Protein AF-Q0CF65-F1 (afdb_monomer_lite)

Foldseek 3Di:
DVVVCVVPLPDLKDKAADPQKAFPVLQVVVQCVQDDSVDFAKEAAWDDDDHFIFHDRHLIIMTGSVLVVLLCVQCVVPVVVLVVVVVVDPDVRSSSSVSSVVSVHHYQNFPPQREAAAQQLDFQQDDDPNDRQQQAFHGMHGPHDPVSNVVVVVLLVVVCVVPVNDGDGSNSSCVPPNLVQQAAWDAQFDQPQPAWDADDQDPVSLVVVLVVDLQWFKWKDAGRTIGTDSTGGNGGGHHRMIMHGPSVSVVVSSVVVPDDPDHDGRDD

Structure (mmCIF, N/CA/C/O backbone):
data_AF-Q0CF65-F1
#
_entry.id   AF-Q0CF65-F1
#
loop_
_atom_site.group_PDB
_atom_site.id
_atom_site.type_symbol
_atom_site.label_atom_id
_atom_site.label_alt_id
_atom_site.label_comp_id
_atom_site.label_asym_id
_atom_site.label_entity_id
_atom_site.label_seq_id
_atom_site.pdbx_PDB_ins_code
_atom_site.Cartn_x
_atom_site.Cartn_y
_atom_site.Cartn_z
_atom_site.occupancy
_atom_site.B_iso_or_equiv
_atom_site.auth_seq_id
_atom_site.auth_comp_id
_atom_site.auth_asym_id
_atom_site.auth_atom_id
_atom_site.pdbx_PDB_model_num
ATOM 1 N N . MET A 1 1 ? 16.519 5.946 -13.904 1.00 96.12 1 MET A N 1
ATOM 2 C CA . MET A 1 1 ? 16.547 4.750 -14.777 1.00 96.12 1 MET A CA 1
ATOM 3 C C . MET A 1 1 ? 17.871 4.602 -15.517 1.00 96.12 1 MET A C 1
ATOM 5 O O . MET A 1 1 ? 18.522 3.590 -15.307 1.00 96.12 1 MET A O 1
ATOM 9 N N . HIS A 1 2 ? 18.325 5.599 -16.290 1.00 97.25 2 HIS A N 1
ATOM 10 C CA . HIS A 1 2 ? 19.653 5.581 -16.944 1.00 97.25 2 HIS A CA 1
ATOM 11 C C . HIS A 1 2 ? 20.803 5.250 -15.984 1.00 97.25 2 HIS A C 1
ATOM 13 O O . HIS A 1 2 ? 21.529 4.287 -16.205 1.00 97.25 2 HIS A O 1
ATOM 19 N N . GLU A 1 3 ? 20.914 5.986 -14.873 1.00 97.94 3 GLU A N 1
ATOM 20 C CA . GLU A 1 3 ? 21.966 5.735 -13.875 1.00 97.94 3 GLU A CA 1
ATOM 21 C C . GLU A 1 3 ? 21.842 4.359 -13.210 1.00 97.94 3 GLU A C 1
ATOM 23 O O . GLU A 1 3 ? 22.853 3.734 -12.912 1.00 97.94 3 GLU A O 1
ATOM 28 N N . THR A 1 4 ? 20.621 3.848 -13.029 1.00 97.62 4 THR A N 1
ATOM 29 C CA . THR A 1 4 ? 20.391 2.498 -12.497 1.00 97.62 4 THR A CA 1
ATOM 30 C C . THR A 1 4 ? 20.981 1.443 -13.427 1.00 97.62 4 THR A C 1
ATOM 32 O O . THR A 1 4 ? 21.754 0.602 -12.976 1.00 97.62 4 THR A O 1
ATOM 35 N N . LEU A 1 5 ? 20.664 1.525 -14.724 1.00 96.81 5 LEU A N 1
ATOM 36 C CA . LEU A 1 5 ? 21.162 0.581 -15.721 1.00 96.81 5 LEU A CA 1
ATOM 37 C C . LEU A 1 5 ? 22.684 0.695 -15.885 1.00 96.81 5 LEU A C 1
ATOM 39 O O . LEU A 1 5 ? 23.368 -0.311 -15.996 1.00 96.81 5 LEU A O 1
ATOM 43 N N . LYS A 1 6 ? 23.232 1.914 -15.836 1.00 97.88 6 LYS A N 1
ATOM 44 C CA . LYS A 1 6 ? 24.682 2.147 -15.872 1.00 97.88 6 LYS A CA 1
ATOM 45 C C . LYS A 1 6 ? 25.404 1.567 -14.652 1.00 97.88 6 LYS A C 1
ATOM 47 O O . LYS A 1 6 ? 26.528 1.092 -14.785 1.00 97.88 6 LYS A O 1
ATOM 52 N N . ALA A 1 7 ? 24.797 1.651 -13.468 1.00 97.88 7 ALA A N 1
ATOM 53 C CA . ALA A 1 7 ? 25.386 1.132 -12.238 1.00 97.88 7 ALA A CA 1
ATOM 54 C C . ALA A 1 7 ? 25.423 -0.401 -12.219 1.00 97.88 7 ALA A C 1
ATOM 56 O O . ALA A 1 7 ? 26.367 -0.985 -11.683 1.00 97.88 7 ALA A O 1
ATOM 57 N N . ARG A 1 8 ? 24.399 -1.048 -12.784 1.00 97.00 8 ARG A N 1
ATOM 58 C CA . ARG A 1 8 ? 24.316 -2.501 -12.908 1.00 97.00 8 ARG A CA 1
ATOM 59 C C . ARG A 1 8 ? 23.375 -2.851 -14.057 1.00 97.00 8 ARG A C 1
ATOM 61 O O . ARG A 1 8 ? 22.189 -2.577 -13.946 1.00 97.00 8 ARG A O 1
ATOM 68 N N . ASP A 1 9 ? 23.892 -3.439 -15.133 1.00 96.12 9 ASP A N 1
ATOM 69 C CA . ASP A 1 9 ? 23.129 -3.787 -16.343 1.00 96.12 9 ASP A CA 1
ATOM 70 C C . ASP A 1 9 ? 22.831 -5.290 -16.479 1.00 96.12 9 ASP A C 1
ATOM 72 O O . ASP A 1 9 ? 22.094 -5.692 -17.387 1.00 96.12 9 ASP A O 1
ATOM 76 N N . ASP A 1 10 ? 23.375 -6.098 -15.565 1.00 96.56 10 ASP A N 1
ATOM 77 C CA . ASP A 1 10 ? 23.291 -7.558 -15.506 1.00 96.56 10 ASP A CA 1
ATOM 78 C C . ASP A 1 10 ? 22.329 -8.077 -14.421 1.00 96.56 10 ASP A C 1
ATOM 80 O O . ASP A 1 10 ? 22.028 -9.270 -14.382 1.00 96.56 10 ASP A O 1
ATOM 84 N N . ALA A 1 11 ? 21.781 -7.204 -13.567 1.00 98.12 11 ALA A N 1
ATOM 85 C CA . ALA A 1 11 ? 20.779 -7.602 -12.578 1.00 98.12 11 ALA A CA 1
ATOM 86 C C . ALA A 1 11 ? 19.471 -8.014 -13.261 1.00 98.12 11 ALA A C 1
ATOM 88 O O . ALA A 1 11 ? 19.003 -7.318 -14.161 1.00 98.12 11 ALA A O 1
ATOM 89 N N . ALA A 1 12 ? 18.871 -9.115 -12.801 1.00 98.19 12 ALA A N 1
ATOM 90 C CA . ALA A 1 12 ? 17.570 -9.597 -13.275 1.00 98.19 12 ALA A CA 1
ATOM 91 C C . ALA A 1 12 ? 16.408 -8.688 -12.835 1.00 98.19 12 ALA A C 1
ATOM 93 O O . ALA A 1 12 ? 15.471 -8.456 -13.596 1.00 98.19 12 ALA A O 1
ATOM 94 N N . TRP A 1 13 ? 16.499 -8.148 -11.616 1.00 98.50 13 TRP A N 1
ATOM 95 C CA . TRP A 1 13 ? 15.454 -7.359 -10.970 1.00 98.50 13 TRP A CA 1
ATOM 96 C C . TRP A 1 13 ? 16.030 -6.094 -10.336 1.00 98.50 13 TRP A C 1
ATOM 98 O O . TRP A 1 13 ? 17.107 -6.123 -9.739 1.00 98.50 13 TRP A O 1
ATOM 108 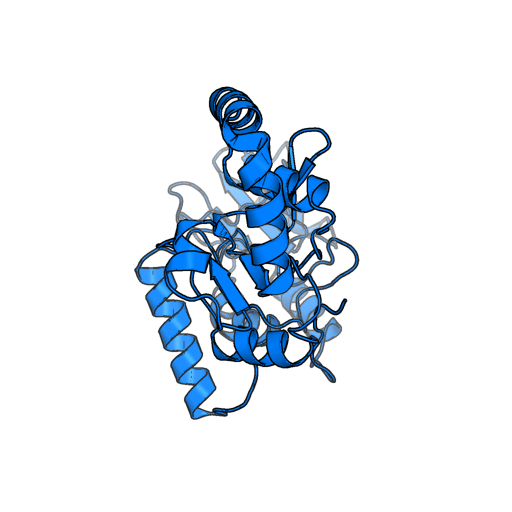N N . TYR A 1 14 ? 15.270 -5.005 -10.422 1.00 98.56 14 TYR A N 1
ATOM 109 C CA . TYR A 1 14 ? 15.558 -3.711 -9.813 1.00 98.56 14 TYR A CA 1
ATOM 110 C C . TYR A 1 14 ? 14.377 -3.336 -8.932 1.00 98.56 14 TYR A C 1
ATOM 112 O O . TYR A 1 14 ? 13.279 -3.103 -9.435 1.00 98.56 14 TYR A O 1
ATOM 120 N N . PHE A 1 15 ? 14.599 -3.293 -7.624 1.00 98.50 15 PHE A N 1
ATOM 121 C CA . PHE A 1 15 ? 13.601 -2.855 -6.658 1.00 98.50 15 PHE A CA 1
ATOM 122 C C . PHE A 1 15 ? 13.923 -1.430 -6.204 1.00 98.50 15 PHE A C 1
ATOM 124 O O . PHE A 1 15 ? 15.040 -1.148 -5.767 1.00 98.50 15 PHE A O 1
ATOM 131 N N . PHE A 1 16 ? 12.945 -0.540 -6.339 1.00 98.31 16 PHE A N 1
ATOM 132 C CA . PHE A 1 16 ? 13.019 0.856 -5.928 1.00 98.31 16 PHE A CA 1
ATOM 133 C C . PHE A 1 16 ? 12.133 1.045 -4.698 1.00 98.31 16 PHE A C 1
ATOM 135 O O . PHE A 1 16 ? 11.015 0.536 -4.671 1.00 98.31 16 PHE A O 1
ATOM 142 N N . MET A 1 17 ? 12.634 1.761 -3.693 1.00 96.38 17 MET A N 1
ATOM 143 C CA . MET A 1 17 ? 11.950 1.999 -2.420 1.00 96.38 17 MET A CA 1
ATOM 144 C C . MET A 1 17 ? 12.324 3.366 -1.842 1.00 96.38 17 MET A C 1
ATOM 146 O O . MET A 1 17 ? 13.374 3.916 -2.185 1.00 96.38 17 MET A O 1
ATOM 150 N N . GLU A 1 18 ? 11.497 3.874 -0.930 1.00 96.25 18 GLU A N 1
ATOM 151 C CA . GLU A 1 18 ? 11.769 5.089 -0.156 1.00 96.25 18 GLU A CA 1
ATOM 152 C C . GLU A 1 18 ? 12.328 4.761 1.239 1.00 96.25 18 GLU A C 1
ATOM 154 O O . GLU A 1 18 ? 12.298 3.616 1.695 1.00 96.25 18 GLU A O 1
ATOM 159 N N . THR A 1 19 ? 12.874 5.764 1.933 1.00 95.62 19 THR A N 1
ATOM 160 C CA . THR A 1 19 ? 13.561 5.571 3.225 1.00 95.62 19 THR A CA 1
ATOM 161 C C . THR A 1 19 ? 12.636 5.183 4.379 1.00 95.62 19 THR A C 1
ATOM 163 O O . THR A 1 19 ? 13.105 4.656 5.382 1.00 95.62 19 THR A O 1
ATOM 166 N N . ASP A 1 20 ? 11.339 5.438 4.247 1.00 97.00 20 ASP A N 1
ATOM 167 C CA . ASP A 1 20 ? 10.270 5.091 5.188 1.00 97.00 20 ASP A CA 1
ATOM 168 C C . ASP A 1 20 ? 9.426 3.901 4.684 1.00 97.00 20 ASP A C 1
ATOM 170 O O . ASP A 1 20 ? 8.264 3.732 5.060 1.00 97.00 20 ASP A O 1
ATOM 174 N N . THR A 1 21 ? 10.020 3.060 3.830 1.00 98.19 21 THR A N 1
ATOM 175 C CA . THR A 1 21 ? 9.408 1.827 3.323 1.00 98.19 21 THR A CA 1
ATOM 176 C C . THR A 1 21 ? 10.031 0.612 4.002 1.00 98.19 21 THR A C 1
ATOM 178 O O . THR A 1 21 ? 11.235 0.375 3.905 1.00 98.19 21 THR A O 1
ATOM 181 N N . TYR A 1 22 ? 9.209 -0.185 4.681 1.00 98.06 22 TYR A N 1
ATOM 182 C CA . TYR A 1 22 ? 9.615 -1.472 5.236 1.00 98.06 22 TYR A CA 1
ATOM 183 C C . TYR A 1 22 ? 9.437 -2.573 4.189 1.00 98.06 22 TYR A C 1
ATOM 185 O O . TYR A 1 22 ? 8.438 -2.581 3.472 1.00 98.06 22 TYR A O 1
ATOM 193 N N . VAL A 1 23 ? 10.378 -3.518 4.125 1.00 97.69 23 VAL A N 1
ATOM 194 C CA . VAL A 1 23 ? 10.409 -4.577 3.107 1.00 97.69 23 VAL A CA 1
ATOM 195 C C . VAL A 1 23 ? 10.489 -5.950 3.770 1.00 97.69 23 VAL A C 1
ATOM 197 O O . VAL A 1 23 ? 11.474 -6.261 4.439 1.00 97.69 23 VAL A O 1
ATOM 200 N N . GLN A 1 24 ? 9.491 -6.799 3.519 1.00 96.62 24 GLN A N 1
ATOM 201 C CA . GLN A 1 24 ? 9.552 -8.234 3.809 1.00 96.62 24 GLN A CA 1
ATOM 202 C C . GLN A 1 24 ? 10.427 -8.922 2.746 1.00 96.62 24 GLN A C 1
ATOM 204 O O . GLN A 1 24 ? 9.933 -9.412 1.726 1.00 96.62 24 GLN A O 1
ATOM 209 N N . TRP A 1 25 ? 11.744 -8.973 2.964 1.00 94.44 25 TRP A N 1
ATOM 210 C CA . TRP A 1 25 ? 12.694 -9.485 1.964 1.00 94.44 25 TRP A CA 1
ATOM 211 C C . TRP A 1 25 ? 12.418 -10.925 1.519 1.00 94.44 25 TRP A C 1
ATOM 213 O O . TRP A 1 25 ? 12.500 -11.217 0.326 1.00 94.44 25 TRP A O 1
ATOM 223 N N . ALA A 1 26 ? 12.060 -11.817 2.447 1.00 93.38 26 ALA A N 1
ATOM 224 C CA . ALA A 1 26 ? 11.730 -13.204 2.116 1.00 93.38 26 ALA A CA 1
ATOM 225 C C . ALA A 1 26 ? 10.529 -13.280 1.158 1.00 93.38 26 ALA A C 1
ATOM 227 O O . ALA A 1 26 ? 10.591 -13.968 0.139 1.00 93.38 26 ALA A O 1
ATOM 228 N N . ASN A 1 27 ? 9.481 -12.499 1.432 1.00 96.75 27 ASN A N 1
ATOM 229 C CA . ASN A 1 27 ? 8.293 -12.438 0.588 1.00 96.75 27 ASN A CA 1
ATOM 230 C C . ASN A 1 27 ? 8.612 -11.842 -0.788 1.00 96.75 27 ASN A C 1
ATOM 232 O O . ASN A 1 27 ? 8.172 -12.396 -1.793 1.00 96.75 27 ASN A O 1
ATOM 236 N N . LEU A 1 28 ? 9.410 -10.765 -0.854 1.00 97.25 28 LEU A N 1
ATOM 237 C CA . LEU A 1 28 ? 9.841 -10.165 -2.123 1.00 97.25 28 LEU A CA 1
ATOM 238 C C . LEU A 1 28 ? 10.578 -11.186 -2.999 1.00 97.25 28 LEU A C 1
ATOM 240 O O . LEU A 1 28 ? 10.229 -11.379 -4.160 1.00 97.25 28 LEU A O 1
ATOM 244 N N . LEU A 1 29 ? 11.587 -11.865 -2.447 1.00 95.38 29 LEU A N 1
ATOM 245 C CA . LEU A 1 29 ? 12.398 -12.819 -3.206 1.00 95.38 29 LEU A CA 1
ATOM 246 C C . LEU A 1 29 ? 11.570 -14.033 -3.651 1.00 95.38 29 LEU A C 1
ATOM 248 O O . LEU A 1 29 ? 11.634 -14.423 -4.817 1.00 95.38 29 LEU A O 1
ATOM 252 N N . ASN A 1 30 ? 10.736 -14.581 -2.761 1.00 95.38 30 ASN A N 1
ATOM 253 C CA . ASN A 1 30 ? 9.837 -15.693 -3.081 1.00 95.38 30 ASN A CA 1
ATOM 254 C C . ASN A 1 30 ? 8.774 -15.323 -4.117 1.00 95.38 30 ASN A C 1
ATOM 256 O O . ASN A 1 30 ? 8.355 -16.181 -4.897 1.00 95.38 30 ASN A O 1
ATOM 260 N N . TRP A 1 31 ? 8.354 -14.060 -4.153 1.00 97.50 31 TRP A N 1
ATOM 261 C CA . TRP A 1 31 ? 7.468 -13.558 -5.189 1.00 97.50 31 TRP A CA 1
ATOM 262 C C . TRP A 1 31 ? 8.167 -13.500 -6.545 1.00 97.50 31 TRP A C 1
ATOM 264 O O . TRP A 1 31 ? 7.667 -14.071 -7.512 1.00 97.50 31 TRP A O 1
ATOM 274 N N . LEU A 1 32 ? 9.346 -12.873 -6.614 1.00 97.44 32 LEU A N 1
ATOM 275 C CA . LEU A 1 32 ? 10.074 -12.666 -7.870 1.00 97.44 32 LEU A CA 1
ATOM 276 C C . LEU A 1 32 ? 10.554 -13.974 -8.514 1.00 97.44 32 LEU A C 1
ATOM 278 O O . LEU A 1 32 ? 10.634 -14.051 -9.737 1.00 97.44 32 LEU A O 1
ATOM 282 N N . MET A 1 33 ? 10.791 -15.032 -7.728 1.00 95.62 33 MET A N 1
ATOM 283 C CA . MET A 1 33 ? 11.094 -16.374 -8.255 1.00 95.62 33 MET A CA 1
ATOM 284 C C . MET A 1 33 ? 9.957 -16.993 -9.087 1.00 95.62 33 MET A C 1
ATOM 286 O O . MET A 1 33 ? 10.170 -17.995 -9.767 1.00 95.62 33 MET A O 1
ATOM 290 N N . ARG A 1 34 ? 8.747 -16.424 -9.040 1.00 96.31 34 ARG A N 1
ATOM 291 C CA . ARG A 1 34 ? 7.571 -16.911 -9.784 1.00 96.31 34 ARG A CA 1
ATOM 292 C C . ARG A 1 34 ? 7.447 -16.308 -11.181 1.00 96.31 34 ARG A C 1
ATOM 294 O O . ARG A 1 34 ? 6.539 -16.686 -11.914 1.00 96.31 34 ARG A O 1
ATOM 301 N N . PHE A 1 35 ? 8.328 -15.377 -11.529 1.00 97.81 35 PHE A N 1
ATOM 302 C CA . PHE A 1 35 ? 8.326 -14.666 -12.800 1.00 97.81 35 PHE A CA 1
ATOM 303 C C . PHE A 1 35 ? 9.510 -15.106 -13.656 1.00 97.81 35 PHE A C 1
ATOM 305 O O . PHE A 1 35 ? 10.572 -15.459 -13.143 1.00 97.81 35 PHE A O 1
ATOM 312 N N . ASN A 1 36 ? 9.340 -15.026 -14.973 1.00 97.75 36 ASN A N 1
ATOM 313 C CA . ASN A 1 36 ? 10.448 -15.128 -15.910 1.00 97.75 36 ASN A CA 1
ATOM 314 C C . ASN A 1 36 ? 11.197 -13.778 -15.963 1.00 97.75 36 ASN A C 1
ATOM 316 O O . ASN A 1 36 ? 10.633 -12.809 -16.471 1.00 97.75 36 ASN A O 1
ATOM 320 N N . PRO A 1 37 ? 12.443 -13.661 -15.467 1.00 96.75 37 PRO A N 1
ATOM 321 C CA . PRO A 1 37 ? 13.152 -12.378 -15.447 1.00 96.75 37 PRO A CA 1
ATOM 322 C C . PRO A 1 37 ? 13.494 -11.831 -16.845 1.00 96.75 37 PRO A C 1
ATOM 324 O O . PRO A 1 37 ? 13.828 -10.653 -16.966 1.00 96.75 37 PRO A O 1
ATOM 327 N N . ASP A 1 38 ? 13.387 -12.657 -17.892 1.00 97.69 38 ASP A N 1
ATOM 328 C CA . ASP A 1 38 ? 13.611 -12.259 -19.287 1.00 97.69 38 ASP A CA 1
ATOM 329 C C . ASP A 1 38 ? 12.387 -11.570 -19.926 1.00 97.69 38 ASP A C 1
ATOM 331 O O . ASP A 1 38 ? 12.445 -11.115 -21.073 1.00 97.69 38 ASP A O 1
ATOM 335 N N . GLU A 1 39 ? 11.284 -11.438 -19.186 1.00 98.38 39 GLU A N 1
ATOM 336 C CA . GLU A 1 39 ? 10.083 -10.718 -19.607 1.00 98.38 39 GLU A CA 1
ATOM 337 C C . GLU A 1 39 ? 9.987 -9.315 -18.978 1.00 98.38 39 GLU A C 1
ATOM 339 O O . GLU A 1 39 ? 10.464 -9.086 -17.867 1.00 98.38 39 GLU A O 1
ATOM 344 N N . PRO A 1 40 ? 9.373 -8.340 -19.679 1.00 98.38 40 PRO A N 1
ATOM 345 C CA . PRO A 1 40 ? 9.345 -6.932 -19.286 1.00 98.38 40 PRO A CA 1
ATOM 346 C C . PRO A 1 40 ? 8.287 -6.653 -18.204 1.00 98.38 40 PRO A C 1
ATOM 348 O O . PRO A 1 40 ? 7.244 -6.064 -18.472 1.00 98.38 40 PRO A O 1
ATOM 351 N N . PHE A 1 41 ? 8.562 -7.048 -16.966 1.00 98.69 41 PHE A N 1
ATOM 352 C CA . PHE A 1 41 ? 7.690 -6.772 -15.824 1.00 98.69 41 PHE A CA 1
ATOM 353 C C . PHE A 1 41 ? 7.917 -5.395 -15.191 1.00 98.69 41 PHE A C 1
ATOM 355 O O . PHE A 1 41 ? 9.062 -5.014 -14.922 1.00 98.69 41 PHE A O 1
ATOM 362 N N . TYR A 1 42 ? 6.805 -4.715 -14.894 1.00 98.81 42 TYR A N 1
ATOM 363 C CA . TYR A 1 42 ? 6.692 -3.557 -14.008 1.00 98.81 42 TYR A CA 1
ATOM 364 C C . TYR A 1 42 ? 5.655 -3.869 -12.926 1.00 98.81 42 TYR A C 1
ATOM 366 O O . TYR A 1 42 ? 4.476 -4.026 -13.228 1.00 98.81 42 TYR A O 1
ATOM 374 N N . LEU A 1 43 ? 6.102 -4.015 -11.679 1.00 98.81 43 LEU A N 1
ATOM 375 C CA . LEU A 1 43 ? 5.284 -4.472 -10.555 1.00 98.81 43 LEU A CA 1
ATOM 376 C C . LEU A 1 43 ? 5.161 -3.362 -9.510 1.00 98.81 43 LEU A C 1
ATOM 378 O O . LEU A 1 43 ? 6.173 -2.785 -9.111 1.00 98.81 43 LEU A O 1
ATOM 382 N N . GLY A 1 44 ? 3.957 -3.094 -9.011 1.00 98.44 44 GLY A N 1
ATOM 383 C CA . GLY A 1 44 ? 3.777 -2.143 -7.916 1.00 98.44 44 GLY A CA 1
ATOM 384 C C . GLY A 1 44 ? 2.327 -1.902 -7.515 1.00 98.44 44 GLY A C 1
ATOM 385 O O . GLY A 1 44 ? 1.395 -2.423 -8.132 1.00 98.44 44 GLY A O 1
ATOM 386 N N . ASN A 1 45 ? 2.147 -1.133 -6.441 1.00 98.19 45 ASN A N 1
ATOM 387 C CA . ASN A 1 45 ? 0.827 -0.742 -5.955 1.00 98.19 45 ASN A CA 1
ATOM 388 C C . ASN A 1 45 ? 0.224 0.317 -6.883 1.00 98.19 45 ASN A C 1
ATOM 390 O O . ASN A 1 45 ? 0.810 1.383 -7.058 1.00 98.19 45 ASN A O 1
ATOM 394 N N . GLN A 1 46 ? -0.914 0.014 -7.495 1.00 97.69 46 GLN A N 1
ATOM 395 C CA . GLN A 1 46 ? -1.512 0.860 -8.519 1.00 97.69 46 GLN A CA 1
ATOM 396 C C . GLN A 1 46 ? -2.058 2.185 -7.960 1.00 97.69 46 GLN A C 1
ATOM 398 O O . GLN A 1 46 ? -2.802 2.207 -6.982 1.00 97.69 46 GLN A O 1
ATOM 403 N N . MET A 1 47 ? -1.737 3.280 -8.646 1.00 97.12 47 MET A N 1
ATOM 404 C CA . MET A 1 47 ? -2.303 4.619 -8.478 1.00 97.12 47 MET A CA 1
ATOM 405 C C . MET A 1 47 ? -2.708 5.173 -9.842 1.00 97.12 47 MET A C 1
ATOM 407 O O . MET A 1 47 ? -2.304 4.646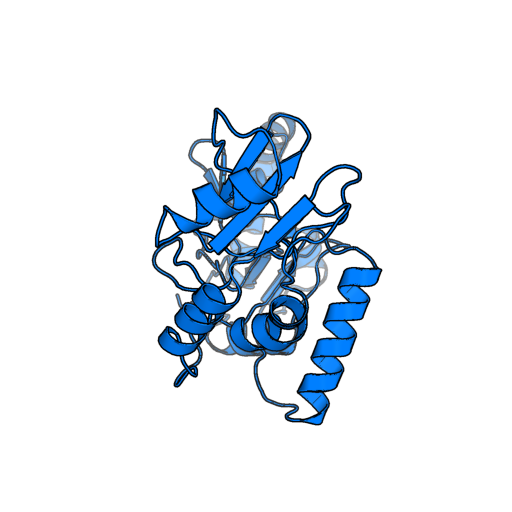 -10.881 1.00 97.12 47 MET A O 1
ATOM 411 N N . GLN A 1 48 ? -3.518 6.230 -9.844 1.00 97.19 48 GLN A N 1
ATOM 412 C CA . GLN A 1 48 ? -4.002 6.843 -11.074 1.00 97.19 48 GLN A CA 1
ATOM 413 C C . GLN A 1 48 ? -4.016 8.368 -10.972 1.00 97.19 48 GLN A C 1
ATOM 415 O O . GLN A 1 48 ? -4.534 8.932 -10.008 1.00 97.19 48 GLN A O 1
ATOM 420 N N . ILE A 1 49 ? -3.488 9.031 -12.002 1.00 97.06 49 ILE A N 1
ATOM 421 C CA . ILE A 1 49 ? -3.610 10.475 -12.226 1.00 97.06 49 ILE A CA 1
ATOM 422 C C . ILE A 1 49 ? -4.035 10.657 -13.681 1.00 97.06 49 ILE A C 1
ATOM 424 O O . ILE A 1 49 ? -3.321 10.261 -14.599 1.00 97.06 49 ILE A O 1
ATOM 428 N N . GLY A 1 50 ? -5.219 11.237 -13.894 1.00 95.31 50 GLY A N 1
ATOM 429 C CA . GLY A 1 50 ? -5.809 11.311 -15.229 1.00 95.31 50 GLY A CA 1
ATOM 430 C C . GLY A 1 50 ? -6.041 9.914 -15.812 1.00 95.31 50 GLY A C 1
ATOM 431 O O . GLY A 1 50 ? -6.721 9.086 -15.206 1.00 95.31 50 GLY A O 1
ATOM 432 N N . ASP A 1 51 ? -5.482 9.660 -16.989 1.00 94.94 51 ASP A N 1
ATOM 433 C CA . ASP A 1 51 ? -5.526 8.386 -17.713 1.00 94.94 51 ASP A CA 1
ATOM 434 C C . ASP A 1 51 ? -4.305 7.482 -17.459 1.00 94.94 51 ASP A C 1
ATOM 436 O O . ASP A 1 51 ? -4.288 6.336 -17.910 1.00 94.94 51 ASP A O 1
ATOM 440 N N . VAL A 1 52 ? -3.306 7.959 -16.709 1.00 97.06 52 VAL A N 1
ATOM 441 C CA . VAL A 1 52 ? -2.081 7.208 -16.415 1.00 97.06 52 VAL A CA 1
ATOM 442 C C . VAL A 1 52 ? -2.265 6.376 -15.152 1.00 97.06 52 VAL A C 1
ATOM 444 O O . VAL A 1 52 ? -2.547 6.911 -14.077 1.00 97.06 52 VAL A O 1
ATOM 447 N N . ILE A 1 53 ? -2.046 5.065 -15.277 1.00 97.94 53 ILE A N 1
ATOM 448 C CA . ILE A 1 53 ? -1.960 4.127 -14.154 1.00 97.94 53 ILE A CA 1
ATOM 449 C C . ILE A 1 53 ? -0.487 3.790 -13.918 1.00 97.94 53 ILE A C 1
ATOM 451 O O . ILE A 1 53 ? 0.214 3.367 -14.836 1.00 97.94 53 ILE A O 1
ATOM 455 N N . PHE A 1 54 ? -0.019 3.957 -12.686 1.00 98.56 54 PHE A N 1
ATOM 456 C CA . PHE A 1 54 ? 1.395 3.830 -12.327 1.00 98.56 54 PHE A CA 1
ATOM 457 C C . PHE A 1 54 ? 1.569 3.182 -10.953 1.00 98.56 54 PHE A C 1
ATOM 459 O O . PHE A 1 54 ? 0.630 3.118 -10.161 1.00 98.56 54 PHE A O 1
ATOM 466 N N . ALA A 1 55 ? 2.765 2.665 -10.676 1.00 98.50 55 ALA A N 1
ATOM 467 C CA . ALA A 1 55 ? 3.117 2.190 -9.345 1.00 98.50 55 ALA A CA 1
ATOM 468 C C . ALA A 1 55 ? 3.432 3.372 -8.425 1.00 98.50 55 ALA A C 1
ATOM 470 O O . ALA A 1 55 ? 4.282 4.193 -8.761 1.00 98.50 55 ALA A O 1
ATOM 471 N N . HIS A 1 56 ? 2.799 3.410 -7.255 1.00 98.06 56 HIS A N 1
ATOM 472 C CA . HIS A 1 56 ? 3.091 4.372 -6.197 1.00 98.06 56 HIS A CA 1
ATOM 473 C C . HIS A 1 56 ? 4.564 4.297 -5.765 1.00 98.06 56 HIS A C 1
ATOM 475 O O . HIS A 1 56 ? 5.020 3.234 -5.335 1.00 98.06 56 HIS A O 1
ATOM 481 N N . GLY A 1 57 ? 5.288 5.419 -5.834 1.00 96.88 57 GLY A N 1
ATOM 482 C CA . GLY A 1 57 ? 6.715 5.481 -5.490 1.00 96.88 57 GLY A CA 1
ATOM 483 C C . GLY A 1 57 ? 7.015 5.009 -4.064 1.00 96.88 57 GLY A C 1
ATOM 484 O O . GLY A 1 57 ? 7.861 4.134 -3.870 1.00 96.88 57 GLY A O 1
ATOM 485 N N . GLY A 1 58 ? 6.237 5.493 -3.092 1.00 96.94 58 GLY A N 1
ATOM 486 C CA . GLY A 1 58 ? 6.401 5.152 -1.679 1.00 96.94 58 GLY A CA 1
ATOM 487 C C . GLY A 1 58 ? 6.130 3.685 -1.352 1.00 96.94 58 GLY A C 1
ATOM 488 O O . GLY A 1 58 ? 6.808 3.085 -0.527 1.00 96.94 58 GLY A O 1
ATOM 489 N N . SER A 1 59 ? 5.213 3.025 -2.064 1.00 97.94 59 SER A N 1
ATOM 490 C CA . SER A 1 59 ? 4.999 1.577 -1.884 1.00 97.94 59 SER A CA 1
ATOM 491 C C . SER A 1 59 ? 6.197 0.737 -2.326 1.00 97.94 59 SER A C 1
ATOM 493 O O . SER A 1 59 ? 6.238 -0.466 -2.066 1.00 97.94 59 SER A O 1
ATOM 495 N N . GLY A 1 60 ? 7.139 1.357 -3.032 1.00 98.19 60 GLY A N 1
ATOM 496 C CA . GLY A 1 60 ? 8.139 0.695 -3.835 1.00 98.19 60 GLY A CA 1
ATOM 497 C C . GLY A 1 60 ? 7.556 0.109 -5.120 1.00 98.19 60 GLY A C 1
ATOM 498 O O . GLY A 1 60 ? 6.345 -0.065 -5.289 1.00 98.19 60 GLY A O 1
ATOM 499 N N . PHE A 1 61 ? 8.448 -0.223 -6.045 1.00 98.69 61 PHE A N 1
ATOM 500 C CA . PHE A 1 61 ? 8.103 -0.898 -7.293 1.00 98.69 61 PHE A CA 1
ATOM 501 C C . PHE A 1 61 ? 9.284 -1.713 -7.813 1.00 98.69 61 PHE A C 1
ATOM 503 O O . PHE A 1 61 ? 10.444 -1.447 -7.489 1.00 98.69 61 PHE A O 1
ATOM 510 N N . VAL A 1 62 ? 8.986 -2.719 -8.631 1.00 98.81 62 VAL A N 1
ATOM 511 C CA . VAL A 1 62 ? 9.986 -3.602 -9.231 1.00 98.81 62 VAL A CA 1
ATOM 512 C C . VAL A 1 62 ? 9.963 -3.450 -10.745 1.00 98.81 62 VAL A C 1
ATOM 514 O O . VAL A 1 62 ? 8.902 -3.477 -11.367 1.00 98.81 62 VAL A O 1
ATOM 517 N N . LEU A 1 63 ? 11.147 -3.344 -11.343 1.00 98.81 63 LEU A N 1
ATOM 518 C CA . LEU A 1 63 ? 11.357 -3.505 -12.775 1.00 98.81 63 LEU A CA 1
ATOM 519 C C . LEU A 1 63 ? 12.221 -4.737 -13.024 1.00 98.81 63 LEU A C 1
ATOM 521 O O . LEU A 1 63 ? 13.261 -4.924 -12.392 1.00 98.81 63 LEU A O 1
ATOM 525 N N . SER A 1 64 ? 11.812 -5.562 -13.977 1.00 98.69 64 SER A N 1
ATOM 526 C CA . SER A 1 64 ? 12.712 -6.535 -14.604 1.00 98.69 64 SER A CA 1
ATOM 527 C C . SER A 1 64 ? 13.780 -5.820 -15.442 1.00 98.69 64 SER A C 1
ATOM 529 O O . SER A 1 64 ? 13.603 -4.671 -15.868 1.00 98.69 64 SER A O 1
ATOM 531 N N . GLN A 1 65 ? 14.885 -6.500 -15.741 1.00 98.31 65 GLN A N 1
ATOM 532 C CA . GLN A 1 65 ? 15.918 -5.953 -16.623 1.00 98.31 65 GLN A CA 1
ATOM 533 C C . GLN A 1 65 ? 15.396 -5.534 -18.005 1.00 98.31 65 GLN A C 1
ATOM 535 O O . GLN A 1 65 ? 15.719 -4.420 -18.434 1.00 98.31 65 GLN A O 1
ATOM 540 N N . PRO A 1 66 ? 14.583 -6.345 -18.713 1.00 98.56 66 PRO A N 1
ATOM 541 C CA . PRO A 1 66 ? 14.056 -5.945 -20.012 1.00 98.56 66 PRO A CA 1
ATOM 542 C C . PRO A 1 66 ? 13.135 -4.725 -19.912 1.00 98.56 66 PRO A C 1
ATOM 544 O O . PRO A 1 66 ? 13.183 -3.866 -20.790 1.00 98.56 66 PRO A O 1
ATOM 547 N N . ALA A 1 67 ? 12.342 -4.601 -18.840 1.00 98.62 67 ALA A N 1
ATOM 548 C CA . ALA A 1 67 ? 11.521 -3.414 -18.603 1.00 98.62 67 ALA A CA 1
ATOM 549 C C . ALA A 1 67 ? 12.376 -2.150 -18.421 1.00 98.62 67 ALA A C 1
ATOM 551 O O . ALA A 1 67 ? 12.116 -1.131 -19.065 1.00 98.62 67 ALA A O 1
ATOM 552 N N . LEU A 1 68 ? 13.432 -2.228 -17.600 1.00 98.69 68 LEU A N 1
ATOM 553 C CA . LEU A 1 68 ? 14.351 -1.110 -17.382 1.00 98.69 68 LEU A CA 1
ATOM 554 C C . LEU A 1 68 ? 15.065 -0.696 -18.679 1.00 98.69 68 LEU A C 1
ATOM 556 O O . LEU A 1 68 ? 15.132 0.493 -18.988 1.00 98.69 68 LEU A O 1
ATOM 560 N N . LYS A 1 69 ? 15.563 -1.665 -19.457 1.00 98.56 69 LYS A N 1
ATOM 561 C CA . LYS A 1 69 ? 16.210 -1.402 -20.754 1.00 98.56 69 LYS A CA 1
ATOM 562 C C . LYS A 1 69 ? 15.248 -0.723 -21.729 1.00 98.56 69 LYS A C 1
ATOM 564 O O . LYS A 1 69 ? 15.598 0.304 -22.300 1.00 98.56 69 LYS A O 1
ATOM 569 N N . ARG A 1 70 ? 14.006 -1.212 -21.839 1.00 98.50 70 ARG A N 1
ATOM 570 C CA . ARG A 1 70 ? 12.986 -0.619 -22.721 1.00 98.50 70 ARG A CA 1
ATOM 571 C C . ARG A 1 70 ? 12.703 0.845 -22.407 1.00 98.50 70 ARG A C 1
ATOM 573 O O . ARG A 1 70 ? 12.697 1.656 -23.328 1.00 98.50 70 ARG A O 1
ATOM 580 N N . VAL A 1 71 ? 12.485 1.200 -21.138 1.00 98.56 71 VAL A N 1
ATOM 581 C CA . VAL A 1 71 ? 12.202 2.602 -20.785 1.00 98.56 71 VAL A CA 1
ATOM 582 C C . VAL A 1 71 ? 13.428 3.498 -20.985 1.00 98.56 71 VAL A C 1
ATOM 584 O O . VAL A 1 71 ? 13.286 4.640 -21.420 1.00 98.56 71 VAL A O 1
ATOM 587 N N . VAL A 1 72 ? 14.639 2.983 -20.742 1.00 98.50 72 VAL A N 1
ATOM 588 C CA . VAL A 1 72 ? 15.890 3.705 -21.018 1.00 98.50 72 VAL A CA 1
ATOM 589 C C . VAL A 1 72 ? 16.056 3.966 -22.516 1.00 98.50 72 VAL A C 1
ATOM 591 O O . VAL A 1 72 ? 16.285 5.114 -22.901 1.00 98.50 72 VAL A O 1
ATOM 594 N N . ASP A 1 73 ? 15.878 2.957 -23.370 1.00 98.31 73 ASP A N 1
ATOM 595 C CA . ASP A 1 73 ? 15.971 3.097 -24.829 1.00 98.31 73 ASP A CA 1
ATOM 596 C C . ASP A 1 73 ? 14.892 4.049 -25.372 1.00 98.31 73 ASP A C 1
ATOM 598 O O . ASP A 1 73 ? 15.172 4.936 -26.188 1.00 98.31 73 ASP A O 1
ATOM 602 N N . TYR A 1 74 ? 13.662 3.919 -24.864 1.00 98.06 74 TYR A N 1
ATOM 603 C CA . TYR A 1 74 ? 12.539 4.782 -25.222 1.00 98.06 74 TYR A CA 1
ATOM 604 C C . TYR A 1 74 ? 12.823 6.254 -24.893 1.00 98.06 74 TYR A C 1
ATOM 606 O O . TYR A 1 74 ? 12.662 7.121 -25.759 1.00 98.06 74 TYR A O 1
ATOM 614 N N . HIS A 1 75 ? 13.310 6.526 -23.677 1.00 97.94 75 HIS A N 1
ATOM 615 C CA . HIS A 1 75 ? 13.665 7.866 -23.212 1.00 97.94 75 HIS A CA 1
ATOM 616 C C . HIS A 1 75 ? 14.906 8.433 -23.921 1.00 97.94 75 HIS A C 1
ATOM 618 O O . HIS A 1 75 ? 14.964 9.630 -24.191 1.00 97.94 75 HIS A O 1
ATOM 624 N N . SER A 1 76 ? 15.904 7.604 -24.255 1.00 97.75 76 SER A N 1
ATOM 625 C CA . SER A 1 76 ? 17.178 8.040 -24.869 1.00 97.75 76 SER A CA 1
ATOM 626 C C . SER A 1 76 ? 16.994 8.813 -26.174 1.00 97.75 76 SER A C 1
ATOM 628 O O . SER A 1 76 ? 17.792 9.685 -26.506 1.00 97.75 76 SER A O 1
ATOM 630 N N . THR A 1 77 ? 15.930 8.508 -26.915 1.00 97.12 77 THR A N 1
ATOM 631 C CA . THR A 1 77 ? 15.602 9.160 -28.192 1.00 97.12 77 THR A CA 1
ATOM 632 C C . THR A 1 77 ? 14.642 10.346 -28.038 1.00 97.12 77 THR A C 1
ATOM 634 O O . THR A 1 77 ? 14.311 10.989 -29.032 1.00 97.12 77 THR A O 1
ATOM 637 N N . ARG A 1 78 ? 14.196 10.644 -26.806 1.00 97.62 78 ARG A N 1
ATOM 638 C CA . ARG A 1 78 ? 13.094 11.570 -26.486 1.00 97.62 78 ARG A CA 1
ATOM 639 C C . ARG A 1 78 ? 13.372 12.452 -25.261 1.00 97.62 78 ARG A C 1
ATOM 641 O O . ARG A 1 78 ? 12.441 12.909 -24.609 1.00 97.62 78 ARG A O 1
ATOM 648 N N . VAL A 1 79 ? 14.640 12.704 -24.935 1.00 96.88 79 VAL A N 1
ATOM 649 C CA . VAL A 1 79 ? 15.028 13.417 -23.700 1.00 96.88 79 VAL A CA 1
ATOM 650 C C . VAL A 1 79 ? 14.310 14.765 -23.553 1.00 96.88 79 VAL A C 1
ATOM 652 O O . VAL A 1 79 ? 13.649 14.986 -22.552 1.00 96.88 79 VAL A O 1
ATOM 655 N N . ALA A 1 80 ? 14.333 15.625 -24.578 1.00 97.44 80 ALA A N 1
ATOM 656 C CA . ALA A 1 80 ? 13.707 16.952 -24.499 1.00 97.44 80 ALA A CA 1
ATOM 657 C C . ALA A 1 80 ? 12.172 16.914 -24.327 1.00 97.44 80 ALA A C 1
ATOM 659 O O . ALA A 1 80 ? 11.589 17.793 -23.691 1.00 97.44 80 ALA A O 1
ATOM 660 N N . GLU A 1 81 ? 11.516 15.900 -24.898 1.00 97.12 81 GLU A N 1
ATOM 661 C CA . GLU A 1 81 ? 10.077 15.670 -24.729 1.00 97.12 81 GLU A CA 1
ATOM 662 C C . GLU A 1 81 ? 9.768 15.320 -23.271 1.00 97.12 81 GLU A C 1
ATOM 664 O O . GLU A 1 81 ? 8.901 15.940 -22.654 1.00 97.12 81 GLU A O 1
ATOM 669 N N . TRP A 1 82 ? 10.521 14.375 -22.703 1.00 96.75 82 TRP A N 1
ATOM 670 C CA . TRP A 1 82 ? 10.334 13.930 -21.325 1.00 96.75 82 TRP A CA 1
ATOM 671 C C . TRP A 1 82 ? 10.773 14.965 -20.293 1.00 96.75 82 TRP A C 1
ATOM 673 O O . TRP A 1 82 ? 10.106 15.080 -19.268 1.00 96.75 82 TRP A O 1
ATOM 683 N N . ASP A 1 83 ? 11.795 15.776 -20.571 1.00 95.88 83 ASP A N 1
ATOM 684 C CA . ASP A 1 83 ? 12.155 16.928 -19.736 1.00 95.88 83 ASP A CA 1
ATOM 685 C C . ASP A 1 83 ? 10.978 17.913 -19.655 1.00 95.88 83 ASP A C 1
ATOM 687 O O . ASP A 1 83 ? 10.581 18.326 -18.568 1.00 95.88 83 ASP A O 1
ATOM 691 N N . THR A 1 84 ? 10.352 18.219 -20.798 1.00 97.19 84 THR A N 1
ATOM 692 C CA . THR A 1 84 ? 9.182 19.112 -20.856 1.00 97.19 84 THR A CA 1
ATOM 693 C C . THR A 1 84 ? 7.979 18.508 -20.134 1.00 97.19 84 THR A C 1
ATOM 695 O O . THR A 1 84 ? 7.299 19.207 -19.386 1.00 97.19 84 THR A O 1
ATOM 698 N N . TYR A 1 85 ? 7.697 17.219 -20.343 1.00 96.12 85 TYR A N 1
ATOM 699 C CA . TYR A 1 85 ? 6.587 16.543 -19.668 1.00 96.12 85 TYR A CA 1
ATOM 700 C C . TYR A 1 85 ? 6.785 16.526 -18.146 1.00 96.12 85 TYR A C 1
ATOM 702 O O . TYR A 1 85 ? 5.855 16.820 -17.398 1.00 96.12 85 TYR A O 1
ATOM 710 N N . THR A 1 86 ? 8.008 16.231 -17.697 1.00 96.69 86 THR A N 1
ATOM 711 C CA . THR A 1 86 ? 8.369 16.192 -16.275 1.00 96.69 86 THR A CA 1
ATOM 712 C C . THR A 1 86 ? 8.232 17.567 -15.624 1.00 96.69 86 THR A C 1
ATOM 714 O O . THR A 1 86 ? 7.685 17.655 -14.531 1.00 96.69 86 THR A O 1
ATOM 717 N N . ASP A 1 87 ? 8.648 18.644 -16.300 1.00 96.44 87 ASP A N 1
ATOM 718 C CA . ASP A 1 87 ? 8.534 20.023 -15.790 1.00 96.44 87 ASP A CA 1
ATOM 719 C C . ASP A 1 87 ? 7.077 20.443 -15.509 1.00 96.44 87 ASP A C 1
ATOM 721 O O . ASP A 1 87 ? 6.802 21.226 -14.602 1.00 96.44 87 ASP A O 1
ATOM 725 N N . HIS A 1 88 ? 6.116 19.862 -16.235 1.00 94.69 88 HIS A N 1
ATOM 726 C CA . HIS A 1 88 ? 4.686 20.138 -16.071 1.00 94.69 88 HIS A CA 1
ATOM 727 C C . HIS A 1 88 ? 3.954 19.122 -15.176 1.00 94.69 88 HIS A C 1
ATOM 729 O O . HIS A 1 88 ? 2.723 19.171 -15.087 1.00 94.69 88 HIS A O 1
ATOM 735 N N . HIS A 1 89 ? 4.666 18.204 -14.511 1.00 95.62 89 HIS A N 1
ATOM 736 C CA . HIS A 1 89 ? 4.054 17.148 -13.705 1.00 95.62 89 HIS A CA 1
ATOM 737 C C . HIS A 1 89 ? 4.657 17.074 -12.298 1.00 95.62 89 HIS A C 1
ATOM 739 O O . HIS A 1 89 ? 5.852 16.874 -12.113 1.00 95.62 89 HIS A O 1
ATOM 745 N N . TRP A 1 90 ? 3.813 17.180 -11.271 1.00 94.88 90 TRP A N 1
ATOM 746 C CA . TRP A 1 90 ? 4.266 17.209 -9.875 1.00 94.88 90 TRP A CA 1
ATOM 747 C C . TRP A 1 90 ? 4.639 15.825 -9.315 1.00 94.88 90 TRP A C 1
ATOM 749 O O . TRP A 1 90 ? 5.418 15.740 -8.370 1.00 94.88 90 TRP A O 1
ATOM 759 N N . ALA A 1 91 ? 4.087 14.745 -9.880 1.00 96.44 91 ALA A N 1
ATOM 760 C CA . ALA A 1 91 ? 4.323 13.371 -9.429 1.00 96.44 91 ALA A CA 1
ATOM 761 C C . ALA A 1 91 ? 5.280 12.631 -10.377 1.00 96.44 91 ALA A C 1
ATOM 763 O O . ALA A 1 91 ? 4.916 12.330 -11.517 1.00 96.44 91 ALA A O 1
ATOM 764 N N . GLY A 1 92 ? 6.507 12.359 -9.923 1.00 96.44 92 GLY A N 1
ATOM 765 C CA . GLY A 1 92 ? 7.547 11.715 -10.737 1.00 96.44 92 GLY A CA 1
ATOM 766 C C . GLY A 1 92 ? 7.326 10.216 -10.980 1.00 96.44 92 GLY A C 1
ATOM 767 O O . GLY A 1 92 ? 7.723 9.693 -12.020 1.00 96.44 92 GLY A O 1
ATOM 768 N N . ASP A 1 93 ? 6.651 9.524 -10.066 1.00 97.56 93 ASP A N 1
ATOM 769 C CA . ASP A 1 93 ? 6.233 8.129 -10.235 1.00 97.56 93 ASP A CA 1
ATOM 770 C C . ASP A 1 93 ? 5.165 7.979 -11.332 1.00 97.56 93 ASP A C 1
ATOM 772 O O . ASP A 1 93 ? 5.251 7.061 -12.148 1.00 97.56 93 ASP A O 1
ATOM 776 N N . CYS A 1 94 ? 4.242 8.938 -11.445 1.00 98.12 94 CYS A N 1
ATOM 777 C CA . CYS A 1 94 ? 3.317 9.039 -12.575 1.00 98.12 94 CYS A CA 1
ATOM 778 C C . CYS A 1 94 ? 4.051 9.256 -13.907 1.00 98.12 94 CYS A C 1
ATOM 780 O O . CYS A 1 94 ? 3.773 8.560 -14.885 1.00 98.12 94 CYS A O 1
ATOM 782 N N . VAL A 1 95 ? 5.034 10.168 -13.947 1.00 98.25 95 VAL A N 1
ATOM 783 C CA . VAL A 1 95 ? 5.873 10.397 -15.141 1.00 98.25 95 VAL A CA 1
ATOM 784 C C . VAL A 1 95 ? 6.569 9.103 -15.568 1.00 98.25 95 VAL A C 1
ATOM 786 O O . VAL A 1 95 ? 6.520 8.730 -16.741 1.00 98.25 95 VAL A O 1
ATOM 789 N N . LEU A 1 96 ? 7.178 8.387 -14.618 1.00 98.12 96 LEU A N 1
ATOM 790 C CA . LEU A 1 96 ? 7.841 7.114 -14.886 1.00 98.12 96 LEU A CA 1
ATOM 791 C C . LEU A 1 96 ? 6.856 6.038 -15.361 1.00 98.12 96 LEU A C 1
ATOM 793 O O . LEU A 1 96 ? 7.156 5.329 -16.320 1.00 98.12 96 LEU A O 1
ATOM 797 N N . GLY A 1 97 ? 5.694 5.920 -14.717 1.00 98.31 97 GLY A N 1
ATOM 798 C CA . GLY A 1 97 ? 4.658 4.965 -15.103 1.00 98.31 97 GLY A CA 1
ATOM 799 C C . GLY A 1 97 ? 4.149 5.212 -16.520 1.00 98.31 97 GLY A C 1
ATOM 800 O O . GLY A 1 97 ? 4.052 4.269 -17.305 1.00 98.31 97 GLY A O 1
ATOM 801 N N . LYS A 1 98 ? 3.944 6.482 -16.894 1.00 98.31 98 LYS A N 1
ATOM 802 C CA . LYS A 1 98 ? 3.628 6.856 -18.275 1.00 98.31 98 LYS A CA 1
ATOM 803 C C . LYS A 1 98 ? 4.752 6.466 -19.236 1.00 98.31 98 LYS A C 1
ATOM 805 O O . LYS A 1 98 ? 4.479 5.861 -20.267 1.00 98.31 98 LYS A O 1
ATOM 810 N N . ALA A 1 99 ? 6.008 6.775 -18.910 1.00 98.38 99 ALA A N 1
ATOM 811 C CA . ALA A 1 99 ? 7.144 6.437 -19.769 1.00 98.38 99 ALA A CA 1
ATOM 812 C C . ALA A 1 99 ? 7.286 4.921 -19.982 1.00 98.38 99 ALA A C 1
ATOM 814 O O . ALA A 1 99 ? 7.586 4.479 -21.089 1.00 98.38 99 ALA A O 1
ATOM 815 N N . LEU A 1 100 ? 7.043 4.120 -18.940 1.00 98.62 100 LEU A N 1
ATOM 816 C CA . LEU A 1 100 ? 7.005 2.658 -19.024 1.00 98.62 100 LEU A CA 1
ATOM 817 C C . LEU A 1 100 ? 5.856 2.179 -19.916 1.00 98.62 100 LEU A C 1
ATOM 819 O O . LEU A 1 100 ? 6.085 1.368 -20.814 1.00 98.62 100 LEU A O 1
ATOM 823 N N . GLN A 1 101 ? 4.651 2.718 -19.723 1.00 98.25 101 GLN A N 1
ATOM 824 C CA . GLN A 1 101 ? 3.486 2.381 -20.538 1.00 98.25 101 GLN A CA 1
ATOM 825 C C . GLN A 1 101 ? 3.716 2.711 -22.020 1.00 98.25 101 GLN A C 1
ATOM 827 O O . GLN A 1 101 ? 3.497 1.852 -22.876 1.00 98.25 101 GLN A O 1
ATOM 832 N N . ASP A 1 102 ? 4.228 3.906 -22.322 1.00 98.25 102 ASP A N 1
ATOM 833 C CA . ASP A 1 102 ? 4.551 4.347 -23.683 1.00 98.25 102 ASP A CA 1
ATOM 834 C C . ASP A 1 102 ? 5.692 3.513 -24.306 1.00 98.25 102 ASP A C 1
ATOM 836 O O . ASP A 1 102 ? 5.721 3.291 -25.519 1.00 98.25 102 ASP A O 1
ATOM 840 N N . ALA A 1 103 ? 6.599 2.976 -23.480 1.00 98.25 103 ALA A N 1
ATOM 841 C CA . ALA A 1 103 ? 7.627 2.012 -23.881 1.00 98.25 103 ALA A CA 1
ATOM 842 C C . ALA A 1 103 ? 7.104 0.562 -24.020 1.00 98.25 103 ALA A C 1
ATOM 844 O O . ALA A 1 103 ? 7.889 -0.366 -24.251 1.00 98.25 103 ALA A O 1
ATOM 845 N N . GLY A 1 104 ? 5.793 0.339 -23.879 1.00 98.06 104 GLY A N 1
ATOM 846 C CA . GLY A 1 104 ? 5.161 -0.976 -24.001 1.00 98.06 104 GLY A CA 1
ATOM 847 C C . GLY A 1 104 ? 5.380 -1.889 -22.790 1.00 98.06 104 GLY A C 1
ATOM 848 O O . GLY A 1 104 ? 5.416 -3.111 -22.946 1.00 98.06 104 GLY A O 1
ATOM 849 N N . VAL A 1 105 ? 5.568 -1.312 -21.601 1.00 98.50 105 VAL A N 1
ATOM 850 C CA . VAL A 1 105 ? 5.713 -2.016 -20.320 1.00 98.50 105 VAL A CA 1
ATOM 851 C C . VAL A 1 105 ? 4.542 -1.630 -19.413 1.00 98.50 105 VAL A C 1
ATOM 853 O O . VAL A 1 105 ? 4.554 -0.589 -18.760 1.00 98.50 105 VAL A O 1
ATOM 856 N N . GLY A 1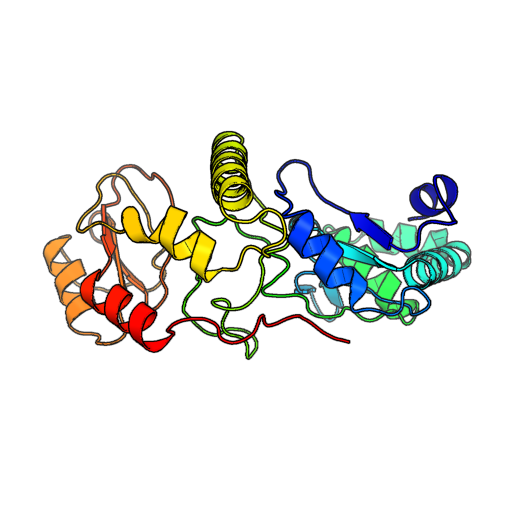 106 ? 3.502 -2.464 -19.394 1.00 97.69 106 GLY A N 1
ATOM 857 C CA . GLY A 1 106 ? 2.319 -2.238 -18.560 1.00 97.69 106 GLY A CA 1
ATOM 858 C C . GLY A 1 106 ? 2.570 -2.536 -17.081 1.00 97.69 106 GLY A C 1
ATOM 859 O O . GLY A 1 106 ? 3.355 -3.422 -16.744 1.00 97.69 106 GLY A O 1
ATOM 860 N N . LEU A 1 107 ? 1.870 -1.816 -16.200 1.00 98.62 107 LEU A N 1
ATOM 861 C CA . LEU A 1 107 ? 1.879 -2.094 -14.765 1.00 98.62 107 LEU A CA 1
ATOM 862 C C . LEU A 1 107 ? 1.095 -3.374 -14.454 1.00 98.62 107 LEU A C 1
ATOM 864 O O . LEU A 1 107 ? -0.102 -3.456 -14.734 1.00 98.62 107 LEU A O 1
ATOM 868 N N . LEU A 1 108 ? 1.736 -4.315 -13.763 1.00 98.50 108 LEU A N 1
ATOM 869 C CA . LEU A 1 108 ? 1.055 -5.400 -13.072 1.00 98.50 108 LEU A CA 1
ATOM 870 C C . LEU A 1 108 ? 0.626 -4.933 -11.677 1.00 98.50 108 LEU A C 1
ATOM 872 O O . LEU A 1 108 ? 1.455 -4.662 -10.801 1.00 98.50 108 LEU A O 1
ATOM 876 N N . TRP A 1 109 ? -0.687 -4.854 -11.470 1.00 98.19 109 TRP A N 1
ATOM 877 C CA . TRP A 1 109 ? -1.285 -4.413 -10.211 1.00 98.19 109 TRP A CA 1
ATOM 878 C C . TRP A 1 109 ? -0.923 -5.375 -9.088 1.00 98.19 109 TRP A C 1
ATOM 880 O O . TRP A 1 109 ? -1.377 -6.520 -9.059 1.00 98.19 109 TRP A O 1
ATOM 890 N N . SER A 1 110 ? -0.100 -4.895 -8.163 1.00 98.44 110 SER A N 1
ATOM 891 C CA . SER A 1 110 ? 0.526 -5.734 -7.144 1.00 98.44 110 SER A CA 1
ATOM 892 C C . SER A 1 110 ? -0.062 -5.545 -5.747 1.00 98.44 110 SER A C 1
ATOM 894 O O . SER A 1 110 ? 0.473 -6.081 -4.779 1.00 98.44 110 SER A O 1
ATOM 896 N N . TRP A 1 111 ? -1.182 -4.829 -5.620 1.00 98.00 111 TRP A N 1
ATOM 897 C CA . TRP A 1 111 ? -1.995 -4.868 -4.405 1.00 98.00 111 TRP A CA 1
ATOM 898 C C . TRP A 1 111 ? -2.611 -6.275 -4.217 1.00 98.00 111 TRP A C 1
ATOM 900 O O . TRP A 1 111 ? -3.125 -6.840 -5.190 1.00 98.00 111 TRP A O 1
ATOM 910 N N . PRO A 1 112 ? -2.621 -6.852 -3.000 1.00 97.88 112 PRO A N 1
ATOM 911 C CA . PRO A 1 112 ? -2.258 -6.216 -1.734 1.00 97.88 112 PRO A CA 1
ATOM 912 C C . PRO A 1 112 ? -0.787 -6.369 -1.351 1.00 97.88 112 PRO A C 1
ATOM 914 O O . PRO A 1 112 ? -0.391 -5.782 -0.366 1.00 97.88 112 PRO A O 1
ATOM 917 N N . MET A 1 113 ? 0.033 -7.124 -2.086 1.00 98.50 113 MET A N 1
ATOM 918 C CA . MET A 1 113 ? 1.414 -7.414 -1.676 1.00 98.50 113 MET A CA 1
ATOM 919 C C . MET A 1 113 ? 2.274 -6.147 -1.522 1.00 98.50 113 MET A C 1
ATOM 921 O O . MET A 1 113 ? 3.050 -6.041 -0.580 1.00 98.50 113 MET A O 1
ATOM 925 N N . MET A 1 114 ? 2.127 -5.172 -2.416 1.00 98.19 114 MET A N 1
ATOM 926 C CA . MET A 1 114 ? 2.805 -3.875 -2.318 1.00 98.19 114 MET A CA 1
ATOM 927 C C . MET A 1 114 ? 1.847 -2.855 -1.691 1.00 98.19 114 MET A C 1
ATOM 929 O O . MET A 1 114 ? 0.760 -2.648 -2.235 1.00 98.19 114 MET A O 1
ATOM 933 N N . GLN A 1 115 ? 2.228 -2.206 -0.585 1.00 96.56 115 GLN A N 1
ATOM 934 C CA . GLN A 1 115 ? 1.321 -1.339 0.180 1.00 96.56 115 GLN A CA 1
ATOM 935 C C . GLN A 1 115 ? 1.859 0.092 0.349 1.00 96.56 115 GLN A C 1
ATOM 937 O O . GLN A 1 115 ? 3.032 0.319 0.622 1.00 96.56 115 GLN A O 1
ATOM 942 N N . GLY A 1 116 ? 0.986 1.084 0.145 1.00 95.75 116 GLY A N 1
ATOM 943 C CA . GLY A 1 116 ? 1.225 2.517 0.370 1.00 95.75 116 GLY A CA 1
ATOM 944 C C . GLY A 1 116 ? 0.882 3.008 1.777 1.00 95.75 116 GLY A C 1
ATOM 945 O O . GLY A 1 116 ? 1.253 4.116 2.135 1.00 95.75 116 GLY A O 1
ATOM 946 N N . SER A 1 117 ? 0.206 2.199 2.589 1.00 95.56 117 SER A N 1
ATOM 947 C CA . SER A 1 117 ? -0.012 2.443 4.014 1.00 95.56 117 SER A CA 1
ATOM 948 C C . SER A 1 117 ? 0.982 1.676 4.893 1.00 95.56 117 SER A C 1
ATOM 950 O O 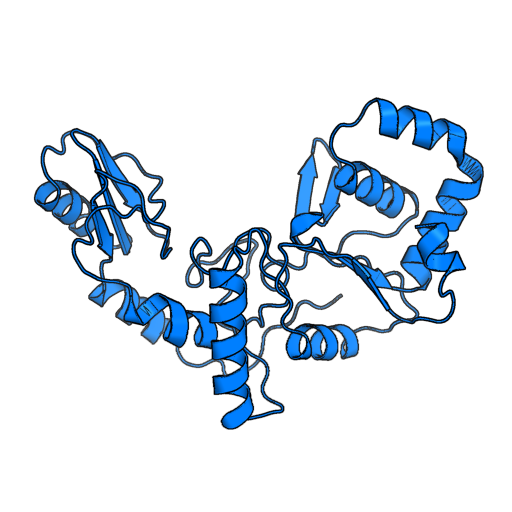. SER A 1 117 ? 1.666 0.750 4.453 1.00 95.56 117 SER A O 1
ATOM 952 N N . ASN A 1 118 ? 1.003 2.003 6.180 1.00 96.56 118 ASN A N 1
ATOM 953 C CA . ASN A 1 118 ? 1.663 1.167 7.178 1.00 96.56 118 ASN A CA 1
ATOM 954 C C . ASN A 1 118 ? 0.690 0.080 7.705 1.00 96.56 118 ASN A C 1
ATOM 956 O O . ASN A 1 118 ? -0.520 0.152 7.440 1.00 96.56 118 ASN A O 1
ATOM 960 N N . PRO A 1 119 ? 1.182 -0.921 8.463 1.00 97.06 119 PRO A N 1
ATOM 961 C CA . PRO A 1 119 ? 0.368 -1.985 9.048 1.00 97.06 119 PRO A CA 1
ATOM 962 C C . PRO A 1 119 ? -0.799 -1.512 9.922 1.00 97.06 119 PRO A C 1
ATOM 964 O O . PRO A 1 119 ? -1.784 -2.235 10.054 1.00 97.06 119 PRO A O 1
ATOM 967 N N . TRP A 1 120 ? -0.710 -0.330 10.535 1.00 96.69 120 TRP A N 1
ATOM 968 C CA . TRP A 1 120 ? -1.705 0.159 11.490 1.00 96.69 120 TRP A CA 1
ATOM 969 C C . TRP A 1 120 ? -2.936 0.752 10.801 1.00 96.69 120 TRP A C 1
ATOM 971 O O . TRP A 1 120 ? -4.035 0.670 11.343 1.00 96.69 120 TRP A O 1
ATOM 981 N N . PHE A 1 121 ? -2.782 1.301 9.598 1.00 96.44 121 PHE A N 1
ATOM 982 C CA . PHE A 1 121 ? -3.882 1.888 8.823 1.00 96.44 121 PHE A CA 1
ATOM 983 C C . PHE A 1 121 ? -4.421 0.968 7.719 1.00 96.44 121 PHE A C 1
ATOM 985 O O . PHE A 1 121 ? -5.380 1.318 7.029 1.00 96.44 121 PHE A O 1
ATOM 992 N N . PHE A 1 122 ? -3.818 -0.206 7.538 1.00 96.62 122 PHE A N 1
ATOM 993 C CA . PHE A 1 122 ? -4.263 -1.182 6.553 1.00 96.62 122 PHE A CA 1
ATOM 994 C C . PHE A 1 122 ? -5.478 -1.976 7.049 1.00 96.62 122 PHE A C 1
ATOM 996 O O . PHE A 1 122 ? -5.540 -2.335 8.223 1.00 96.62 122 PHE A O 1
ATOM 1003 N N . ASP A 1 123 ? -6.419 -2.269 6.147 1.00 95.94 123 ASP A N 1
ATOM 1004 C CA . ASP A 1 123 ? -7.498 -3.224 6.405 1.00 95.94 123 ASP A CA 1
ATOM 1005 C C . ASP A 1 123 ? -7.138 -4.593 5.826 1.00 95.94 123 ASP A C 1
ATOM 1007 O O . ASP A 1 123 ? -6.868 -4.737 4.635 1.00 95.94 123 ASP A O 1
ATOM 1011 N N . TYR A 1 124 ? -7.139 -5.596 6.696 1.00 97.44 124 TYR A N 1
ATOM 1012 C CA . TYR A 1 124 ? -6.673 -6.949 6.403 1.00 97.44 124 TYR A CA 1
ATOM 1013 C C . TYR A 1 124 ? -7.816 -7.885 6.009 1.00 97.44 124 TYR A C 1
ATOM 1015 O O . TYR A 1 124 ? -7.566 -8.956 5.446 1.00 97.44 124 TYR A O 1
ATOM 1023 N N . LEU A 1 125 ? -9.048 -7.516 6.371 1.00 97.06 125 LEU A N 1
ATOM 1024 C CA . LEU A 1 125 ? -10.176 -8.441 6.429 1.00 97.06 125 LEU A CA 1
ATOM 1025 C C . LEU A 1 125 ? -11.114 -8.286 5.233 1.00 97.06 125 LEU A C 1
ATOM 1027 O O . LEU A 1 125 ? -11.698 -9.276 4.792 1.00 97.06 125 LEU A O 1
ATOM 1031 N N . SER A 1 126 ? -11.239 -7.076 4.686 1.00 95.56 126 SER A N 1
ATOM 1032 C CA . SER A 1 126 ? -12.197 -6.810 3.613 1.00 95.56 126 SER A CA 1
ATOM 1033 C C . SER A 1 126 ? -11.576 -6.972 2.223 1.00 95.56 126 SER A C 1
ATOM 1035 O O . SER A 1 126 ? -10.388 -6.698 2.019 1.00 95.56 126 SER A O 1
ATOM 1037 N N . PRO A 1 127 ? -12.368 -7.396 1.224 1.00 95.56 127 PRO A N 1
ATOM 1038 C CA . PRO A 1 127 ? -11.908 -7.457 -0.152 1.00 95.56 127 PRO A CA 1
ATOM 1039 C C . PRO A 1 127 ? -11.788 -6.060 -0.778 1.00 95.56 127 PRO A C 1
ATOM 1041 O O . PRO A 1 127 ? -12.674 -5.220 -0.639 1.00 95.56 127 PRO A O 1
ATOM 1044 N N . ALA A 1 128 ? -10.742 -5.850 -1.576 1.00 94.62 128 ALA A N 1
ATOM 1045 C CA . ALA A 1 128 ? -10.638 -4.737 -2.520 1.00 94.62 128 ALA A CA 1
ATOM 1046 C C . ALA A 1 128 ? -9.987 -5.224 -3.820 1.00 94.62 128 ALA A C 1
ATOM 1048 O O . ALA A 1 128 ? -9.259 -6.212 -3.829 1.00 94.62 128 ALA A O 1
ATOM 1049 N N . PHE A 1 129 ? -10.285 -4.590 -4.958 1.00 93.56 129 PHE A N 1
ATOM 1050 C CA . PHE A 1 129 ? -9.726 -4.990 -6.265 1.00 93.56 129 PHE A CA 1
ATOM 1051 C C . PHE A 1 129 ? -9.851 -6.503 -6.573 1.00 93.56 129 PHE A C 1
ATOM 1053 O O . PHE A 1 129 ? -8.955 -7.110 -7.173 1.00 93.56 129 PHE A O 1
ATOM 1060 N N . GLY A 1 130 ? -10.948 -7.120 -6.113 1.00 94.56 130 GLY A N 1
ATOM 1061 C CA . GLY A 1 130 ? -11.226 -8.551 -6.264 1.00 94.56 130 GLY A CA 1
ATOM 1062 C C . GLY A 1 130 ? -10.344 -9.490 -5.430 1.00 94.56 130 GLY A C 1
ATOM 1063 O O . GLY A 1 130 ? -10.308 -10.680 -5.730 1.00 94.56 130 GLY A O 1
ATOM 1064 N N . LYS A 1 131 ? -9.613 -8.992 -4.424 1.00 96.06 131 LYS A N 1
ATOM 1065 C CA . LYS A 1 131 ? -8.715 -9.792 -3.577 1.00 96.06 131 LYS A CA 1
ATOM 1066 C C . LYS A 1 131 ? -8.966 -9.493 -2.100 1.00 96.06 131 LYS A C 1
ATOM 1068 O O . LYS A 1 131 ? -9.165 -8.340 -1.729 1.00 96.06 131 LYS A O 1
ATOM 1073 N N . THR A 1 132 ? -8.895 -10.521 -1.263 1.00 96.94 132 THR A N 1
ATOM 1074 C CA . THR A 1 132 ? -8.908 -10.381 0.201 1.00 96.94 132 THR A CA 1
ATOM 1075 C C . THR A 1 132 ? -7.478 -10.537 0.723 1.00 96.94 132 THR A C 1
ATOM 1077 O O . THR A 1 132 ? -6.881 -11.588 0.471 1.00 96.94 132 THR A O 1
ATOM 1080 N N . PRO A 1 133 ? -6.906 -9.543 1.432 1.00 98.06 133 PRO A N 1
ATOM 1081 C CA . PRO A 1 133 ? -5.494 -9.554 1.819 1.00 98.06 133 PRO A CA 1
ATOM 1082 C C . PRO A 1 133 ? -5.060 -10.752 2.653 1.00 98.06 133 PRO A C 1
ATOM 1084 O O . PRO A 1 133 ? -3.947 -11.219 2.469 1.00 98.06 133 PRO A O 1
ATOM 1087 N N . TRP A 1 134 ? -5.932 -11.270 3.519 1.00 98.06 134 TRP A N 1
ATOM 1088 C CA . TRP A 1 134 ? -5.667 -12.307 4.526 1.00 98.06 134 TRP A CA 1
ATOM 1089 C C . TRP A 1 134 ? -4.580 -13.352 4.193 1.00 98.06 134 TRP A C 1
ATOM 1091 O O . TRP A 1 134 ? -3.676 -13.575 5.000 1.00 98.06 134 TRP A O 1
ATOM 1101 N N . CYS A 1 135 ? -4.638 -13.959 3.000 1.00 98.06 135 CYS A N 1
ATOM 1102 C CA . CYS A 1 135 ? -3.729 -15.030 2.562 1.00 98.06 135 CYS A CA 1
ATOM 1103 C C . CYS A 1 135 ? -2.661 -14.610 1.543 1.00 98.06 135 CYS A C 1
ATOM 1105 O O . CYS A 1 135 ? -1.976 -15.466 0.982 1.00 98.06 135 CYS A O 1
ATOM 1107 N N . TYR A 1 136 ? -2.510 -13.311 1.299 1.00 98.44 136 TYR A N 1
ATOM 1108 C CA . TYR A 1 136 ? -1.400 -12.754 0.537 1.00 98.44 136 TYR A CA 1
ATOM 1109 C C . TYR A 1 136 ? -0.208 -12.444 1.461 1.00 98.44 136 TYR A C 1
ATOM 1111 O O . TYR A 1 136 ? -0.401 -12.097 2.631 1.00 98.44 136 TYR A O 1
ATOM 1119 N N . PRO A 1 137 ? 1.027 -12.532 0.948 1.00 97.75 137 PRO A N 1
ATOM 1120 C CA . PRO A 1 137 ? 2.212 -12.083 1.657 1.00 97.75 137 PRO A CA 1
ATOM 1121 C C . PRO A 1 137 ? 2.429 -10.572 1.452 1.00 97.75 137 PRO A C 1
ATOM 1123 O O . PRO A 1 137 ? 2.616 -10.151 0.307 1.00 97.75 137 PRO A O 1
ATOM 1126 N N . PRO A 1 138 ? 2.444 -9.736 2.511 1.00 97.94 138 PRO A N 1
ATOM 1127 C CA . PRO A 1 138 ? 2.906 -8.357 2.383 1.00 97.94 138 PRO A CA 1
ATOM 1128 C C . PRO A 1 138 ? 4.374 -8.350 1.953 1.00 97.94 138 PRO A C 1
ATOM 1130 O O . PRO A 1 138 ? 5.193 -9.072 2.511 1.00 97.94 138 PRO A O 1
ATOM 1133 N N . VAL A 1 139 ? 4.710 -7.553 0.953 1.00 98.06 139 VAL A N 1
ATOM 1134 C CA . VAL A 1 139 ? 6.074 -7.348 0.454 1.00 98.06 139 VAL A CA 1
ATOM 1135 C C . VAL A 1 139 ? 6.615 -6.021 0.955 1.00 98.06 139 VAL A C 1
ATOM 1137 O O . VAL A 1 139 ? 7.769 -5.960 1.379 1.00 98.06 139 VAL A O 1
ATOM 1140 N N . THR A 1 140 ? 5.786 -4.979 0.943 1.00 98.44 140 THR A N 1
ATOM 1141 C CA . THR A 1 140 ? 6.147 -3.670 1.481 1.00 98.44 140 THR A CA 1
ATOM 1142 C C . THR A 1 140 ? 5.056 -3.090 2.362 1.00 98.44 140 THR A C 1
ATOM 1144 O O . THR A 1 140 ? 3.878 -3.396 2.197 1.00 98.44 140 THR A O 1
ATOM 1147 N N . TYR A 1 141 ? 5.473 -2.203 3.261 1.00 98.44 141 TYR A N 1
ATOM 1148 C CA . TYR A 1 141 ? 4.627 -1.210 3.914 1.00 98.44 141 TYR A CA 1
ATOM 1149 C C . TYR A 1 141 ? 5.312 0.152 3.837 1.00 98.44 141 TYR A C 1
ATOM 1151 O O . TYR A 1 141 ? 6.534 0.228 3.958 1.00 98.44 141 TYR A O 1
ATOM 1159 N N . HIS A 1 142 ? 4.543 1.223 3.681 1.00 98.25 142 HIS A N 1
ATOM 1160 C CA . HIS A 1 142 ? 5.059 2.584 3.519 1.00 98.25 142 HIS A CA 1
ATOM 1161 C C . HIS A 1 142 ? 4.573 3.510 4.645 1.00 98.25 142 HIS A C 1
ATOM 1163 O O . HIS A 1 142 ? 3.743 3.101 5.456 1.00 98.25 142 HIS A O 1
ATOM 1169 N N . HIS A 1 143 ? 5.097 4.738 4.730 1.00 97.31 143 HIS A N 1
ATOM 1170 C CA . HIS A 1 143 ? 4.861 5.667 5.843 1.00 97.31 143 HIS A CA 1
ATOM 1171 C C . HIS A 1 143 ? 5.228 5.060 7.205 1.00 97.31 143 HIS A C 1
ATOM 1173 O O . HIS A 1 143 ? 4.494 5.173 8.197 1.00 97.31 143 HIS A O 1
ATOM 1179 N N . MET A 1 144 ? 6.358 4.354 7.241 1.00 97.50 144 MET A N 1
ATOM 1180 C CA . MET A 1 144 ? 6.845 3.678 8.435 1.00 97.50 144 MET A CA 1
ATOM 1181 C C . MET A 1 144 ? 7.638 4.653 9.303 1.00 97.50 144 MET A C 1
ATOM 1183 O O . MET A 1 144 ? 8.661 5.193 8.885 1.00 97.50 144 MET A O 1
ATOM 1187 N N . THR A 1 145 ? 7.199 4.848 10.546 1.00 96.62 145 THR A N 1
ATOM 1188 C CA . THR A 1 145 ? 8.018 5.545 11.546 1.00 96.62 145 THR A CA 1
ATOM 1189 C C . THR A 1 145 ? 9.171 4.644 12.004 1.00 96.62 145 THR A C 1
ATOM 1191 O O . THR A 1 145 ? 9.089 3.421 11.839 1.00 96.62 145 THR A O 1
ATOM 1194 N N . PRO A 1 146 ? 10.230 5.190 12.630 1.00 96.62 146 PRO A N 1
ATOM 1195 C CA . PRO A 1 146 ? 11.297 4.375 13.213 1.00 96.62 146 PRO A CA 1
ATOM 1196 C C . PRO A 1 146 ? 10.781 3.291 14.174 1.00 96.62 146 PRO A C 1
ATOM 1198 O O . PRO A 1 146 ? 11.235 2.149 14.129 1.00 96.62 146 PRO A O 1
ATOM 1201 N N . GLU A 1 147 ? 9.782 3.613 14.996 1.00 96.00 147 GLU A N 1
ATOM 1202 C CA . GLU A 1 147 ? 9.142 2.663 15.913 1.00 96.00 147 GLU A CA 1
ATOM 1203 C C . GLU A 1 147 ? 8.355 1.594 15.150 1.00 96.00 147 GLU A C 1
ATOM 1205 O O . GLU A 1 147 ? 8.373 0.423 15.530 1.00 96.00 147 GLU A O 1
ATOM 1210 N N . GLY A 1 148 ? 7.697 1.975 14.052 1.00 95.88 148 GLY A N 1
ATOM 1211 C CA . GLY A 1 148 ? 7.000 1.038 13.179 1.00 95.88 148 GLY A CA 1
ATOM 1212 C C . GLY A 1 148 ? 7.955 0.060 12.491 1.00 95.88 148 GLY A C 1
ATOM 1213 O O . GLY A 1 148 ? 7.672 -1.137 12.432 1.00 95.88 148 GLY A O 1
ATOM 1214 N N . VAL A 1 149 ? 9.108 0.548 12.017 1.00 97.19 149 VAL A N 1
ATOM 1215 C CA . VAL A 1 149 ? 10.180 -0.290 11.454 1.00 97.19 149 VAL A CA 1
ATOM 1216 C C . VAL A 1 149 ? 10.688 -1.277 12.500 1.00 97.19 149 VAL A C 1
ATOM 1218 O O . VAL A 1 149 ? 10.788 -2.468 12.209 1.00 97.19 149 VAL A O 1
ATOM 1221 N N . GLN A 1 150 ? 10.951 -0.815 13.727 1.00 97.25 150 GLN A N 1
ATOM 1222 C CA . GLN A 1 150 ? 11.390 -1.687 14.817 1.00 97.25 150 GLN A CA 1
ATOM 1223 C C . GLN A 1 150 ? 10.338 -2.754 15.152 1.00 97.25 150 GLN A C 1
ATOM 1225 O O . GLN A 1 150 ? 10.683 -3.922 15.302 1.00 97.25 150 GLN A O 1
ATOM 1230 N N . ALA A 1 151 ? 9.055 -2.385 15.214 1.00 96.56 151 ALA A N 1
ATOM 1231 C CA . ALA A 1 151 ? 7.975 -3.326 15.503 1.00 96.56 151 ALA A CA 1
ATOM 1232 C C . ALA A 1 151 ? 7.840 -4.419 14.429 1.00 96.56 151 ALA A C 1
ATOM 1234 O O . ALA A 1 151 ? 7.657 -5.591 14.766 1.00 96.56 151 ALA A O 1
ATOM 1235 N N . MET A 1 152 ? 7.960 -4.054 13.147 1.00 96.50 152 MET A N 1
ATOM 1236 C CA . MET A 1 152 ? 7.952 -5.025 12.047 1.00 96.50 152 MET A CA 1
ATOM 1237 C C . MET A 1 152 ? 9.196 -5.913 12.060 1.00 96.50 152 MET A C 1
ATOM 1239 O O . MET A 1 152 ? 9.077 -7.122 11.878 1.00 96.50 152 MET A O 1
ATOM 1243 N N . TRP A 1 153 ? 10.367 -5.347 12.355 1.00 95.62 153 TRP A N 1
ATOM 1244 C CA . TRP A 1 153 ? 11.599 -6.116 12.505 1.00 95.62 153 TRP A CA 1
ATOM 1245 C C . TRP A 1 153 ? 11.505 -7.130 13.647 1.00 95.62 153 TRP A C 1
ATOM 1247 O O . TRP A 1 153 ? 11.808 -8.305 13.456 1.00 95.62 153 TRP A O 1
ATOM 1257 N N . ASP A 1 154 ? 11.034 -6.718 14.824 1.00 96.38 154 ASP A N 1
ATOM 1258 C CA . ASP A 1 154 ? 10.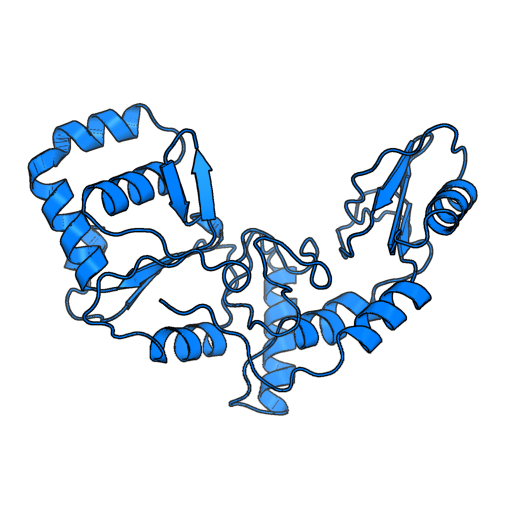878 -7.613 15.974 1.00 96.38 154 ASP A CA 1
ATOM 1259 C C . ASP A 1 154 ? 9.884 -8.744 15.679 1.00 96.38 154 ASP A C 1
ATOM 1261 O O . ASP A 1 154 ? 10.125 -9.899 16.047 1.00 96.38 154 ASP A O 1
ATOM 1265 N N . PHE A 1 155 ? 8.800 -8.430 14.965 1.00 95.50 155 PHE A N 1
ATOM 1266 C CA . PHE A 1 155 ? 7.854 -9.420 14.461 1.00 95.50 155 PHE A CA 1
ATOM 1267 C C . PHE A 1 155 ? 8.522 -10.418 13.505 1.00 95.50 155 PHE A C 1
ATOM 1269 O O . PHE A 1 155 ? 8.405 -11.627 13.706 1.00 95.50 155 PHE A O 1
ATOM 1276 N N . GLU A 1 156 ? 9.276 -9.949 12.510 1.00 93.50 156 GLU A N 1
ATOM 1277 C CA . GLU A 1 156 ? 9.981 -10.830 11.573 1.00 93.50 156 GLU A CA 1
ATOM 1278 C C . GLU A 1 156 ? 11.012 -11.716 12.267 1.00 93.50 156 GLU A C 1
ATOM 1280 O O . GLU A 1 156 ? 11.138 -12.900 11.942 1.00 93.50 156 GLU A O 1
ATOM 1285 N N . GLN A 1 157 ? 11.712 -11.181 13.268 1.00 93.38 157 GLN A N 1
ATOM 1286 C CA . GLN A 1 157 ? 12.649 -11.960 14.069 1.00 93.38 157 GLN A CA 1
ATOM 1287 C C . GLN A 1 157 ? 11.949 -13.007 14.932 1.00 93.38 157 GLN A C 1
ATOM 1289 O O . GLN A 1 157 ? 12.496 -14.091 15.149 1.00 93.38 157 GLN A O 1
ATOM 1294 N N . MET A 1 158 ? 10.741 -12.717 15.419 1.00 92.50 158 MET A N 1
ATOM 1295 C CA . MET A 1 158 ? 9.914 -13.701 16.112 1.00 92.50 158 MET A CA 1
ATOM 1296 C C . MET A 1 158 ? 9.500 -14.832 15.165 1.00 92.50 158 MET A C 1
ATOM 1298 O O . MET A 1 158 ? 9.708 -15.999 15.500 1.00 92.50 158 MET A O 1
ATOM 1302 N N . GLN A 1 159 ? 8.978 -14.494 13.982 1.00 89.94 159 GLN A N 1
ATOM 1303 C CA . GLN A 1 159 ? 8.536 -15.468 12.978 1.00 89.94 159 GLN A CA 1
ATOM 1304 C C . GLN A 1 159 ? 9.700 -16.344 12.499 1.00 89.94 159 GLN A C 1
ATOM 1306 O O . GLN A 1 159 ? 9.608 -17.568 12.534 1.00 89.94 159 GLN A O 1
ATOM 1311 N N . SER A 1 160 ? 10.846 -15.734 12.186 1.00 87.69 160 SER A N 1
ATOM 1312 C CA . SER A 1 160 ? 12.045 -16.435 11.701 1.00 87.69 160 SER A CA 1
ATOM 1313 C C . SER A 1 160 ? 12.622 -17.436 12.709 1.00 87.69 160 SER A C 1
ATOM 1315 O O . SER A 1 160 ? 13.336 -18.366 12.334 1.00 87.69 160 SER A O 1
ATOM 1317 N N . ARG A 1 161 ? 12.363 -17.256 14.012 1.00 88.94 161 ARG A N 1
ATOM 1318 C CA . ARG A 1 161 ? 12.753 -18.234 15.044 1.00 88.94 161 ARG A CA 1
ATOM 1319 C C . ARG A 1 161 ? 11.852 -19.467 15.050 1.00 88.94 161 ARG A C 1
ATOM 1321 O O . ARG A 1 161 ? 12.305 -20.511 15.510 1.00 88.94 161 ARG A O 1
ATOM 1328 N N . GLN A 1 162 ? 10.610 -19.335 14.591 1.00 83.69 162 GLN A N 1
ATOM 1329 C CA . GLN A 1 162 ? 9.662 -20.441 14.480 1.00 83.69 162 GLN A CA 1
ATOM 1330 C C . GLN A 1 162 ? 9.869 -21.197 13.167 1.00 83.69 162 GLN A C 1
ATOM 1332 O O . GLN A 1 162 ? 9.999 -22.418 13.183 1.00 83.69 162 GLN A O 1
ATOM 1337 N N . ASP A 1 163 ? 9.963 -20.463 12.058 1.00 82.56 163 ASP A N 1
ATOM 1338 C CA . ASP A 1 163 ? 10.229 -21.004 10.730 1.00 82.56 163 ASP A CA 1
ATOM 1339 C C . ASP A 1 163 ? 10.984 -19.964 9.890 1.00 82.56 163 ASP A C 1
ATOM 1341 O O . ASP A 1 163 ? 10.489 -18.870 9.628 1.00 82.56 163 ASP A O 1
ATOM 1345 N N . ARG A 1 164 ? 12.213 -20.301 9.485 1.00 73.38 164 ARG A N 1
ATOM 1346 C CA . ARG A 1 164 ? 13.078 -19.407 8.698 1.00 73.38 164 ARG A CA 1
ATOM 1347 C C . ARG A 1 164 ? 12.674 -19.312 7.232 1.00 73.38 164 ARG A C 1
ATOM 1349 O O . ARG A 1 164 ? 13.096 -18.371 6.567 1.00 73.38 164 ARG A O 1
ATOM 1356 N N . GLU A 1 165 ? 11.946 -20.302 6.726 1.00 71.56 165 GLU A N 1
ATOM 1357 C CA . GLU A 1 165 ? 11.587 -20.402 5.309 1.00 71.56 165 GLU A CA 1
ATOM 1358 C C . GLU A 1 165 ? 10.119 -20.030 5.058 1.00 71.56 165 GLU A C 1
ATOM 1360 O O . GLU A 1 165 ? 9.713 -19.851 3.906 1.00 71.56 165 GLU A O 1
ATOM 1365 N N . ALA A 1 166 ? 9.325 -19.855 6.120 1.00 80.88 166 ALA A N 1
ATOM 1366 C CA . ALA A 1 166 ? 7.942 -19.418 6.014 1.00 80.88 166 ALA A CA 1
ATOM 1367 C C . ALA A 1 166 ? 7.828 -17.996 5.451 1.00 80.88 166 ALA A C 1
ATOM 1369 O O . ALA A 1 166 ? 8.479 -17.052 5.904 1.00 80.88 166 ALA A O 1
ATOM 1370 N N . ASN A 1 167 ? 6.913 -17.834 4.497 1.00 90.94 167 ASN A N 1
ATOM 1371 C CA . ASN A 1 167 ? 6.448 -16.514 4.092 1.00 90.94 167 ASN A CA 1
ATOM 1372 C C . ASN A 1 167 ? 5.552 -15.944 5.189 1.00 90.94 167 ASN A C 1
ATOM 1374 O O . ASN A 1 167 ? 4.660 -16.633 5.685 1.00 90.94 167 ASN A O 1
ATOM 1378 N N . VAL A 1 168 ? 5.751 -14.669 5.507 1.00 94.62 168 VAL A N 1
ATOM 1379 C CA . VAL A 1 168 ? 4.819 -13.917 6.348 1.00 94.62 168 VAL A CA 1
ATOM 1380 C C . VAL A 1 168 ? 3.569 -13.633 5.528 1.00 94.62 168 VAL A C 1
ATOM 1382 O O . VAL A 1 168 ? 3.678 -13.102 4.425 1.00 94.62 168 VAL A O 1
ATOM 1385 N N . LEU A 1 169 ? 2.389 -13.925 6.067 1.00 97.06 169 LEU A N 1
ATOM 1386 C CA . LEU A 1 169 ? 1.105 -13.560 5.472 1.00 97.06 169 LEU A CA 1
ATOM 1387 C C . LEU A 1 169 ? 0.447 -12.406 6.229 1.00 97.06 169 LEU A C 1
ATOM 1389 O O . LEU A 1 169 ? 0.738 -12.148 7.399 1.00 97.06 169 LEU A O 1
ATOM 1393 N N . TYR A 1 170 ? -0.504 -11.739 5.575 1.00 98.12 170 TYR A N 1
ATOM 1394 C CA . TYR A 1 170 ? -1.316 -10.700 6.208 1.00 98.12 170 TYR A CA 1
ATOM 1395 C C . TYR A 1 170 ? -2.035 -11.194 7.470 1.00 98.12 170 TYR A C 1
ATOM 1397 O O . TYR A 1 170 ? -2.094 -10.446 8.447 1.00 98.12 170 TYR A O 1
ATOM 1405 N N . ARG A 1 171 ? -2.501 -12.454 7.504 1.00 97.69 171 ARG A N 1
ATOM 1406 C CA . ARG A 1 171 ? -3.059 -13.065 8.725 1.00 97.69 171 ARG A CA 1
ATOM 1407 C C . ARG A 1 171 ? -2.081 -13.004 9.905 1.00 97.69 171 ARG A C 1
ATOM 1409 O O . ARG A 1 171 ? -2.495 -12.700 11.018 1.00 97.69 171 ARG A O 1
ATOM 1416 N N . ASP A 1 172 ? -0.793 -13.260 9.661 1.00 96.50 172 ASP A N 1
ATOM 1417 C CA . ASP A 1 172 ? 0.214 -13.406 10.714 1.00 96.50 172 ASP A CA 1
ATOM 1418 C C . ASP A 1 172 ? 0.531 -12.029 11.312 1.00 96.50 172 ASP A C 1
ATOM 1420 O O . ASP A 1 172 ? 0.609 -11.870 12.534 1.00 96.50 172 ASP A O 1
ATOM 1424 N N . VAL A 1 173 ? 0.627 -11.012 10.444 1.00 97.50 173 VAL A N 1
ATOM 1425 C CA . VAL A 1 173 ? 0.753 -9.602 10.841 1.00 97.50 173 VAL A CA 1
ATOM 1426 C C . VAL A 1 173 ? -0.476 -9.163 11.638 1.00 97.50 173 VAL A C 1
ATOM 1428 O O . VAL A 1 173 ? -0.330 -8.616 12.732 1.00 97.50 173 VAL A O 1
ATOM 1431 N N . PHE A 1 174 ? -1.687 -9.438 11.141 1.00 98.12 174 PHE A N 1
ATOM 1432 C CA . PHE A 1 174 ? -2.922 -9.045 11.816 1.00 98.12 174 PHE A CA 1
ATOM 1433 C C . PHE A 1 174 ? -3.033 -9.676 13.208 1.00 98.12 174 PHE A C 1
ATOM 1435 O O . PHE A 1 174 ? -3.203 -8.966 14.197 1.00 98.12 174 PHE A O 1
ATOM 1442 N N . GLN A 1 175 ? -2.883 -10.996 13.305 1.00 96.69 175 GLN A N 1
ATOM 1443 C CA . GLN A 1 175 ? -3.056 -11.738 14.556 1.00 96.69 175 GLN A CA 1
ATOM 1444 C C . GLN A 1 175 ? -1.996 -11.385 15.608 1.00 96.69 175 GLN A C 1
ATOM 1446 O O . GLN A 1 175 ? -2.280 -11.436 16.804 1.00 96.69 175 GLN A O 1
ATOM 1451 N N . THR A 1 176 ? -0.792 -10.988 15.184 1.00 95.81 176 THR A N 1
ATOM 1452 C CA . THR A 1 176 ? 0.318 -10.692 16.105 1.00 95.81 176 THR A CA 1
ATOM 1453 C C . THR A 1 176 ? 0.396 -9.212 16.481 1.00 95.81 176 THR A C 1
ATOM 1455 O O . THR A 1 176 ? 0.606 -8.856 17.646 1.00 95.81 176 THR A O 1
ATOM 1458 N N . LEU A 1 177 ? 0.241 -8.317 15.502 1.00 96.00 177 LEU A N 1
ATOM 1459 C CA . LEU A 1 177 ? 0.465 -6.883 15.689 1.00 96.00 177 LEU A CA 1
ATOM 1460 C C . LEU A 1 177 ? -0.828 -6.087 15.862 1.00 96.00 177 LEU A C 1
ATOM 1462 O O . LEU A 1 177 ? -0.824 -5.092 16.589 1.00 96.00 177 LEU A O 1
ATOM 1466 N N . ILE A 1 178 ? -1.934 -6.524 15.265 1.00 97.00 178 ILE A N 1
ATOM 1467 C CA . ILE A 1 178 ? -3.166 -5.731 15.196 1.00 97.00 178 ILE A CA 1
ATOM 1468 C C . ILE A 1 178 ? -4.193 -6.228 16.212 1.00 97.00 178 ILE A C 1
ATOM 1470 O O . ILE A 1 178 ? -4.498 -5.517 17.169 1.00 97.00 178 ILE A O 1
ATOM 1474 N N . GLN A 1 179 ? -4.661 -7.467 16.059 1.00 96.69 179 GLN A N 1
ATOM 1475 C CA . GLN A 1 179 ? -5.760 -8.060 16.823 1.00 96.69 179 GLN A CA 1
ATOM 1476 C C . GLN A 1 179 ? -5.610 -7.944 18.351 1.00 96.69 179 GLN A C 1
ATOM 1478 O O . GLN A 1 179 ? -6.581 -7.546 18.994 1.00 96.69 179 GLN A O 1
ATOM 1483 N N . PRO A 1 180 ? -4.431 -8.188 18.967 1.00 95.44 180 PRO A N 1
ATOM 1484 C CA . PRO A 1 180 ? -4.286 -8.106 20.424 1.00 95.44 180 PRO A CA 1
ATOM 1485 C C . PRO A 1 180 ? -4.460 -6.690 20.992 1.00 95.44 180 PRO A C 1
ATOM 1487 O O . PRO A 1 180 ? -4.564 -6.523 22.204 1.00 95.44 180 PRO A O 1
ATOM 1490 N N . ARG A 1 181 ? -4.446 -5.667 20.128 1.00 94.38 181 ARG A N 1
ATOM 1491 C CA . ARG A 1 181 ? -4.545 -4.246 20.487 1.00 94.38 181 ARG A CA 1
ATOM 1492 C C . ARG A 1 181 ? -5.912 -3.646 20.145 1.00 94.38 181 ARG A C 1
ATOM 1494 O O . ARG A 1 181 ? -6.099 -2.448 20.317 1.00 94.38 181 ARG A O 1
ATOM 1501 N N . LEU A 1 182 ? -6.857 -4.449 19.655 1.00 95.25 182 LEU A N 1
ATOM 1502 C CA . LEU A 1 182 ? -8.214 -3.999 19.340 1.00 95.25 182 LEU A CA 1
ATOM 1503 C C . LEU A 1 182 ? -9.064 -4.036 20.615 1.00 95.25 182 LEU A C 1
ATOM 1505 O O . LEU A 1 182 ? -9.674 -5.051 20.950 1.00 95.25 182 LEU A O 1
ATOM 1509 N N . SER A 1 183 ? -9.037 -2.937 21.366 1.00 88.62 183 SER A N 1
ATOM 1510 C CA . SER A 1 183 ? -9.709 -2.816 22.662 1.00 88.62 183 SER A CA 1
ATOM 1511 C C . SER A 1 183 ? -11.131 -2.240 22.546 1.00 88.62 183 SER A C 1
ATOM 1513 O O . SER A 1 183 ? -11.573 -1.797 21.492 1.00 88.62 183 SER A O 1
ATOM 1515 N N . GLN A 1 184 ? -11.908 -2.256 23.625 1.00 82.44 184 GLN A N 1
ATOM 1516 C CA . GLN A 1 184 ? -13.128 -1.446 23.674 1.00 82.44 184 GLN A CA 1
ATOM 1517 C C . GLN A 1 184 ? -12.789 -0.105 24.325 1.00 82.44 184 GLN A C 1
ATOM 1519 O O . GLN A 1 184 ? -12.248 -0.097 25.428 1.00 82.44 184 GLN A O 1
ATOM 1524 N N . ASN A 1 185 ? -13.156 1.003 23.673 1.00 89.06 185 ASN A N 1
ATOM 1525 C CA . ASN A 1 185 ? -13.012 2.371 24.188 1.00 89.06 185 ASN A CA 1
ATOM 1526 C C . ASN A 1 185 ? -11.571 2.759 24.566 1.00 89.06 185 ASN A C 1
ATOM 1528 O O . ASN A 1 185 ? -11.264 3.033 25.725 1.00 89.06 185 ASN A O 1
ATOM 1532 N N . GLU A 1 186 ? -10.696 2.821 23.570 1.00 96.38 186 GLU A N 1
ATOM 1533 C CA . GLU A 1 186 ? -9.346 3.348 23.700 1.00 96.38 186 GLU A CA 1
ATOM 1534 C C . GLU A 1 186 ? -9.343 4.883 23.650 1.00 96.38 186 GLU A C 1
ATOM 1536 O O . GLU A 1 186 ? -9.768 5.457 22.642 1.00 96.38 186 GLU A O 1
ATOM 1541 N N . PRO A 1 187 ? -8.896 5.562 24.721 1.00 96.69 187 PRO A N 1
ATOM 1542 C CA . PRO A 1 187 ? -8.809 7.014 24.750 1.00 96.69 187 PRO A CA 1
ATOM 1543 C C . PRO A 1 187 ? -7.600 7.541 23.973 1.00 96.69 187 PRO A C 1
ATOM 1545 O O . PRO A 1 187 ? -6.583 6.861 23.848 1.00 96.69 187 PRO A O 1
ATOM 1548 N N . ASP A 1 188 ? -7.716 8.786 23.510 1.00 97.38 188 ASP A N 1
ATOM 1549 C CA . ASP A 1 188 ? -6.699 9.519 22.745 1.00 97.38 188 ASP A CA 1
ATOM 1550 C C . ASP A 1 188 ? -6.196 8.747 21.517 1.00 97.38 188 ASP A C 1
ATOM 1552 O O . ASP A 1 188 ? -5.009 8.742 21.179 1.00 97.38 188 ASP A O 1
ATOM 1556 N N . TRP A 1 189 ? -7.126 8.082 20.835 1.00 97.62 189 TRP A N 1
ATOM 1557 C CA . TRP A 1 189 ? -6.829 7.180 19.737 1.00 97.62 189 TRP A CA 1
ATOM 1558 C C . TRP A 1 189 ? -7.867 7.292 18.623 1.00 97.62 189 TRP A C 1
ATOM 1560 O O . TRP A 1 189 ? -9.070 7.260 18.883 1.00 97.62 189 TRP A O 1
ATOM 1570 N N . ASP A 1 190 ? -7.404 7.368 17.376 1.00 97.25 190 ASP A N 1
ATOM 1571 C CA . ASP A 1 190 ? -8.235 7.401 16.170 1.00 97.25 190 ASP A CA 1
ATOM 1572 C C . ASP A 1 190 ? -7.957 6.172 15.309 1.00 97.25 190 ASP A C 1
ATOM 1574 O O . ASP A 1 190 ? -6.820 5.920 14.908 1.00 97.25 190 ASP A O 1
ATOM 1578 N N . ASN A 1 191 ? -9.003 5.393 15.048 1.00 97.38 191 ASN A N 1
ATOM 1579 C CA . ASN A 1 191 ? -8.965 4.191 14.224 1.00 97.38 191 ASN A CA 1
ATOM 1580 C C . ASN A 1 191 ? -9.290 4.450 12.743 1.00 97.38 191 ASN A C 1
ATOM 1582 O O . ASN A 1 191 ? -9.437 3.487 11.990 1.00 97.38 191 ASN A O 1
ATOM 1586 N N . GLU A 1 192 ? -9.386 5.714 12.312 1.00 96.62 192 GLU A N 1
ATOM 1587 C CA . GLU A 1 192 ? -9.698 6.116 10.930 1.00 96.62 192 GLU A CA 1
ATOM 1588 C C . GLU A 1 192 ? -11.058 5.599 10.442 1.00 96.62 192 GLU A C 1
ATOM 1590 O O . GLU A 1 192 ? -11.211 5.178 9.288 1.00 96.62 192 GLU A O 1
ATOM 1595 N N . SER A 1 193 ? -12.054 5.598 11.332 1.00 96.94 193 SER A N 1
ATOM 1596 C CA . SER A 1 193 ? -13.445 5.379 10.937 1.00 96.94 193 SER A CA 1
ATOM 1597 C C . SER A 1 193 ? -13.913 6.534 10.041 1.00 96.94 193 SER A C 1
ATOM 1599 O O . SER A 1 193 ? -13.811 7.685 10.464 1.00 96.94 193 SER A O 1
ATOM 1601 N N . PRO A 1 194 ? -14.399 6.286 8.810 1.00 95.38 194 PRO A N 1
ATOM 1602 C CA . PRO A 1 194 ? -14.723 7.370 7.886 1.00 95.38 194 PRO A CA 1
ATOM 1603 C C . PRO A 1 194 ? -16.192 7.817 7.948 1.00 95.38 194 PRO A C 1
ATOM 1605 O O . PRO A 1 194 ? -16.493 8.960 7.596 1.00 95.38 194 PRO A O 1
ATOM 1608 N N . ASP A 1 195 ? -17.109 6.943 8.377 1.00 95.62 195 ASP A N 1
ATOM 1609 C CA . ASP A 1 195 ? -18.541 7.118 8.126 1.00 95.62 195 ASP A CA 1
ATOM 1610 C C . ASP A 1 195 ? -19.218 7.928 9.233 1.00 95.62 195 ASP A C 1
ATOM 1612 O O . ASP A 1 195 ? -19.410 7.450 10.353 1.00 95.62 195 ASP A O 1
ATOM 1616 N N . VAL A 1 196 ? -19.606 9.167 8.919 1.00 94.56 196 VAL A N 1
ATOM 1617 C CA . VAL A 1 196 ? -20.250 10.081 9.872 1.00 94.56 196 VAL A CA 1
ATOM 1618 C C . VAL A 1 196 ? -21.635 9.583 10.270 1.00 94.56 196 VAL A C 1
ATOM 1620 O O . VAL A 1 196 ? -22.496 9.352 9.427 1.00 94.56 196 VAL A O 1
ATOM 1623 N N . THR A 1 197 ? -21.863 9.496 11.579 1.00 90.56 197 THR A N 1
ATOM 1624 C CA . THR A 1 197 ? -23.169 9.215 12.180 1.00 90.56 197 THR A CA 1
ATOM 1625 C C . THR A 1 197 ? -23.655 10.440 12.951 1.00 90.56 197 THR A C 1
ATOM 1627 O O . THR A 1 197 ? -23.006 10.906 13.891 1.00 90.56 197 THR A O 1
ATOM 1630 N N . GLU A 1 198 ? -24.801 10.983 12.542 1.00 86.62 198 GLU A N 1
ATOM 1631 C CA . GLU A 1 198 ? -25.406 12.165 13.162 1.00 86.62 198 GLU A CA 1
ATOM 1632 C C . GLU A 1 198 ? -26.188 11.827 14.442 1.00 86.62 198 GLU A C 1
ATOM 1634 O O . GLU A 1 198 ? -26.590 10.689 14.674 1.00 86.62 198 GLU A O 1
ATOM 1639 N N . GLY A 1 199 ? -26.446 12.843 15.273 1.00 81.19 199 GLY A N 1
ATOM 1640 C CA . GLY A 1 199 ? -27.338 12.711 16.433 1.00 81.19 199 GLY A CA 1
ATOM 1641 C C . GLY A 1 199 ? -26.745 11.951 17.623 1.00 81.19 199 GLY A C 1
ATOM 1642 O O . GLY A 1 199 ? -27.489 11.489 18.484 1.00 81.19 199 GLY A O 1
ATOM 1643 N N . VAL A 1 200 ? -25.418 11.831 17.684 1.00 84.75 200 VAL A N 1
ATOM 1644 C CA . VAL A 1 200 ? -24.700 11.081 18.720 1.00 84.75 200 VAL A CA 1
ATOM 1645 C C . VAL A 1 200 ? -24.042 12.038 19.716 1.00 84.75 200 VAL A C 1
ATOM 1647 O O . VAL A 1 200 ? -23.247 12.892 19.327 1.00 84.75 200 VAL A O 1
ATOM 1650 N N . ALA A 1 201 ? -24.363 11.894 21.006 1.00 89.44 201 ALA A N 1
ATOM 1651 C CA . ALA A 1 201 ? -23.908 12.804 22.066 1.00 89.44 201 ALA A CA 1
ATOM 1652 C C . ALA A 1 201 ? -22.812 12.214 22.972 1.00 89.44 201 ALA A C 1
ATOM 1654 O O . ALA A 1 201 ? -22.243 12.926 23.804 1.00 89.44 201 ALA A O 1
ATOM 1655 N N . SER A 1 202 ? -22.527 10.917 22.846 1.00 94.00 202 SER A N 1
ATOM 1656 C CA . SER A 1 202 ? -21.553 10.225 23.683 1.00 94.00 202 SER A CA 1
ATOM 1657 C C . SER A 1 202 ? -20.875 9.067 22.950 1.00 94.00 202 SER A C 1
ATOM 1659 O O . SER A 1 202 ? -21.380 8.550 21.955 1.00 94.00 202 SER A O 1
ATOM 1661 N N . VAL A 1 203 ? -19.742 8.612 23.490 1.00 94.81 203 VAL A N 1
ATOM 1662 C CA . VAL A 1 203 ? -19.042 7.409 23.010 1.00 94.81 203 VAL A CA 1
ATOM 1663 C C . VAL A 1 203 ? -19.947 6.177 23.087 1.00 94.81 203 VAL A C 1
ATOM 1665 O O . VAL A 1 203 ? -19.959 5.368 22.166 1.00 94.81 203 VAL A O 1
ATOM 1668 N N . ALA A 1 204 ? -20.732 6.050 24.162 1.00 95.06 204 ALA A N 1
ATOM 1669 C CA . ALA A 1 204 ? -21.649 4.929 24.355 1.00 95.06 204 ALA A CA 1
ATOM 1670 C C . ALA A 1 204 ? -22.757 4.917 23.292 1.00 95.06 204 ALA A C 1
ATOM 1672 O O . ALA A 1 204 ? -23.078 3.860 22.752 1.00 95.06 204 ALA A O 1
ATOM 1673 N N . ASP A 1 205 ? -23.287 6.091 22.941 1.00 94.94 205 ASP A N 1
ATOM 1674 C CA . ASP A 1 205 ? -24.250 6.217 21.848 1.00 94.94 205 ASP A CA 1
ATOM 1675 C C . ASP A 1 205 ? -23.595 5.872 20.502 1.00 94.94 205 ASP A C 1
ATOM 1677 O O . ASP A 1 205 ? -24.205 5.186 19.690 1.00 94.94 205 ASP A O 1
ATOM 1681 N N . CYS A 1 206 ? -22.338 6.276 20.277 1.00 96.06 206 CYS A N 1
ATOM 1682 C CA . CYS A 1 206 ? -21.599 5.955 19.052 1.00 96.06 206 CYS A CA 1
ATOM 1683 C C . CYS A 1 206 ? -21.373 4.443 18.899 1.00 96.06 206 CYS A C 1
ATOM 1685 O O . CYS A 1 206 ? -21.645 3.861 17.848 1.00 96.06 206 CYS A O 1
ATOM 1687 N N . GLN A 1 207 ? -20.969 3.784 19.988 1.00 96.06 207 GLN A N 1
ATOM 1688 C CA . GLN A 1 207 ? -20.871 2.330 20.060 1.00 96.06 207 GLN A CA 1
ATOM 1689 C C . GLN A 1 207 ? -22.228 1.666 19.793 1.00 96.06 207 GLN A C 1
ATOM 1691 O O . GLN A 1 207 ? -22.294 0.687 19.051 1.00 96.06 207 GLN A O 1
ATOM 1696 N N . ALA A 1 208 ? -23.313 2.189 20.373 1.00 95.19 208 ALA A N 1
ATOM 1697 C CA . ALA A 1 208 ? -24.656 1.661 20.155 1.00 95.19 208 ALA A CA 1
ATOM 1698 C C . ALA A 1 208 ? -25.097 1.803 18.691 1.00 95.19 208 ALA A C 1
ATOM 1700 O O . ALA A 1 208 ? -25.669 0.862 18.149 1.00 95.19 208 ALA A O 1
ATOM 1701 N N . GLN A 1 209 ? -24.781 2.920 18.027 1.00 94.88 209 GLN A N 1
ATOM 1702 C CA . GLN A 1 209 ? -25.044 3.094 16.595 1.00 94.88 209 GLN A CA 1
ATOM 1703 C C . GLN A 1 209 ? -24.271 2.078 15.750 1.00 94.88 209 GLN A C 1
ATOM 1705 O O . GLN A 1 209 ? -24.866 1.405 14.913 1.00 94.88 209 GLN A O 1
ATOM 1710 N N . CYS A 1 210 ? -22.980 1.876 16.029 1.00 96.25 210 CYS A N 1
ATOM 1711 C CA . CYS A 1 210 ? -22.212 0.810 15.385 1.00 96.25 210 CYS A CA 1
ATOM 1712 C C . CYS A 1 210 ? -22.820 -0.578 15.666 1.00 96.25 210 CYS A C 1
ATOM 1714 O O . CYS A 1 210 ? -22.888 -1.428 14.786 1.00 96.25 210 CYS A O 1
ATOM 1716 N N . ALA A 1 211 ? -23.343 -0.823 16.869 1.00 96.00 211 ALA A N 1
ATOM 1717 C CA . ALA A 1 211 ? -23.993 -2.091 17.183 1.00 96.00 211 ALA A CA 1
ATOM 1718 C C . ALA A 1 211 ? -25.296 -2.330 16.388 1.00 96.00 211 ALA A C 1
ATOM 1720 O O . ALA A 1 211 ? -25.636 -3.493 16.161 1.00 96.00 211 ALA A O 1
ATOM 1721 N N . LEU A 1 212 ? -25.998 -1.280 15.940 1.00 95.12 212 LEU A N 1
ATOM 1722 C CA . LEU A 1 212 ? -27.212 -1.399 15.119 1.00 95.12 212 LEU A CA 1
ATOM 1723 C C . LEU A 1 212 ? -26.923 -1.851 13.680 1.00 95.12 212 LEU A C 1
ATOM 1725 O O . LEU A 1 212 ? -27.747 -2.555 13.097 1.00 95.12 212 LEU A O 1
ATOM 1729 N N . ASP A 1 213 ? -25.768 -1.486 13.121 1.00 95.38 213 ASP A N 1
ATOM 1730 C CA . ASP A 1 213 ? -25.301 -2.015 11.838 1.00 95.38 213 ASP A CA 1
ATOM 1731 C C . ASP A 1 213 ? -24.551 -3.332 12.074 1.00 95.38 213 ASP A C 1
ATOM 1733 O O . ASP A 1 213 ? -23.502 -3.353 12.715 1.00 95.38 213 ASP A O 1
ATOM 1737 N N . ALA A 1 214 ? -25.077 -4.446 11.562 1.00 95.19 214 ALA A N 1
ATOM 1738 C CA . ALA A 1 214 ? -24.463 -5.764 11.719 1.00 95.19 214 ALA A CA 1
ATOM 1739 C C . ALA A 1 214 ? -23.058 -5.860 11.092 1.00 95.19 214 ALA A C 1
ATOM 17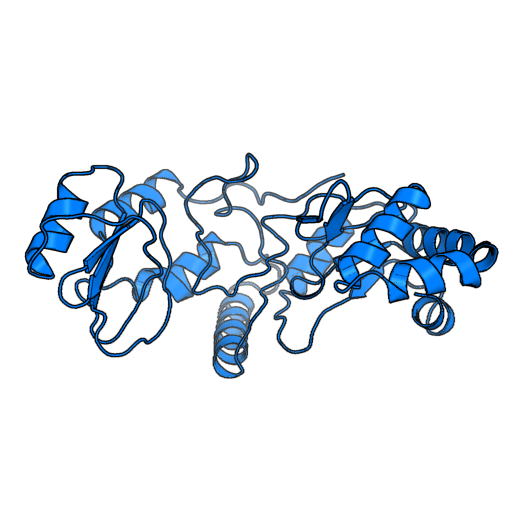41 O O . ALA A 1 214 ? -22.253 -6.671 11.548 1.00 95.19 214 ALA A O 1
ATOM 1742 N N . GLU A 1 215 ? -22.757 -5.026 10.092 1.00 95.50 215 GLU A N 1
ATOM 1743 C CA . GLU A 1 215 ? -21.471 -5.007 9.388 1.00 95.50 215 GLU A CA 1
ATOM 1744 C C . GLU A 1 215 ? -20.455 -4.044 10.021 1.00 95.50 215 GLU A C 1
ATOM 1746 O O . GLU A 1 215 ? -19.289 -4.047 9.635 1.00 95.50 215 GLU A O 1
ATOM 1751 N N . CYS A 1 216 ? -20.857 -3.220 10.994 1.00 97.38 216 CYS A N 1
ATOM 1752 C CA . CYS A 1 216 ? -19.933 -2.293 11.639 1.00 97.38 216 CYS A CA 1
ATOM 1753 C C . CYS A 1 216 ? -18.942 -3.041 12.543 1.00 97.38 216 CYS A C 1
ATOM 1755 O O . CYS A 1 216 ? -19.334 -3.811 13.434 1.00 97.38 216 CYS A O 1
ATOM 1757 N N . LEU A 1 217 ? -17.650 -2.784 12.323 1.00 97.56 217 LEU A N 1
ATOM 1758 C CA . LEU A 1 217 ? -16.538 -3.429 13.022 1.00 97.56 217 LEU A CA 1
ATOM 1759 C C . LEU A 1 217 ? -15.783 -2.478 13.951 1.00 97.56 217 LEU A C 1
ATOM 1761 O O . LEU A 1 217 ? -15.127 -2.941 14.884 1.00 97.56 217 LEU A O 1
ATOM 1765 N N . GLN A 1 218 ? -15.884 -1.166 13.750 1.00 97.75 218 GLN A N 1
ATOM 1766 C CA . GLN A 1 218 ? -15.238 -0.183 14.613 1.00 97.75 218 GLN A CA 1
ATOM 1767 C C . GLN A 1 218 ? -15.980 1.158 14.608 1.00 97.75 218 GLN A C 1
ATOM 1769 O O . GLN A 1 218 ? -16.750 1.463 13.697 1.00 97.75 218 GLN A O 1
ATOM 1774 N N . TYR A 1 219 ? -15.718 1.965 15.630 1.00 97.75 219 TYR A N 1
ATOM 1775 C CA . TYR A 1 219 ? -16.244 3.318 15.774 1.00 97.75 219 TYR A CA 1
ATOM 1776 C C . TYR A 1 219 ? -15.187 4.245 16.372 1.00 97.75 219 TYR A C 1
ATOM 1778 O O . TYR A 1 219 ? -14.283 3.788 17.075 1.00 97.75 219 TYR A O 1
ATOM 1786 N N . SER A 1 220 ? -15.306 5.544 16.129 1.00 97.50 220 SER A N 1
ATOM 1787 C CA . SER A 1 220 ? -14.562 6.580 16.839 1.00 97.50 220 SER A CA 1
ATOM 1788 C C . SER A 1 220 ? -15.460 7.770 17.161 1.00 97.50 220 SER A C 1
ATOM 1790 O O . SER A 1 220 ? -16.443 8.050 16.476 1.00 97.50 220 SER A O 1
ATOM 1792 N N . TYR A 1 221 ? -15.161 8.447 18.263 1.00 97.44 221 TYR A N 1
ATOM 1793 C CA . TYR A 1 221 ? -15.945 9.565 18.761 1.00 97.44 221 TYR A CA 1
ATOM 1794 C C . TYR A 1 221 ? -15.034 10.715 19.180 1.00 97.44 221 TYR A C 1
ATOM 1796 O O . TYR A 1 221 ? -14.121 10.539 19.987 1.00 97.44 221 TYR A O 1
ATOM 1804 N N . GLU A 1 222 ? -15.347 11.903 18.679 1.00 94.19 222 GLU A N 1
ATOM 1805 C CA . GLU A 1 222 ? -14.892 13.191 19.201 1.00 94.19 222 GLU A CA 1
ATOM 1806 C C . GLU A 1 222 ? -16.133 14.019 19.592 1.00 94.19 222 GLU A C 1
ATOM 1808 O O . GLU A 1 222 ? -17.239 13.701 19.145 1.00 94.19 222 GLU A O 1
ATOM 1813 N N . PRO A 1 223 ? -16.026 15.049 20.455 1.00 90.94 223 PRO A N 1
ATOM 1814 C CA . PRO A 1 223 ? -17.195 15.781 20.944 1.00 90.94 223 PRO A CA 1
ATOM 1815 C C . PRO A 1 223 ? -18.140 16.249 19.822 1.00 90.94 223 PRO A C 1
ATOM 1817 O O . PRO A 1 223 ? -17.807 17.140 19.044 1.00 90.94 223 PRO A O 1
ATOM 1820 N N . GLY A 1 224 ? -19.338 15.655 19.764 1.00 86.44 224 GLY A N 1
ATOM 1821 C CA . GLY A 1 224 ? -20.368 15.975 18.769 1.00 86.44 224 GLY A CA 1
ATOM 1822 C C . GLY A 1 224 ? -20.207 15.301 17.402 1.00 86.44 224 GLY A C 1
ATOM 1823 O O . GLY A 1 224 ? -20.971 15.622 16.491 1.00 86.44 224 GLY A O 1
ATOM 1824 N N . ARG A 1 225 ? -19.257 14.374 17.236 1.00 93.56 225 ARG A N 1
ATOM 1825 C CA . ARG A 1 225 ? -19.040 13.651 15.979 1.00 93.56 225 ARG A CA 1
ATOM 1826 C C . ARG A 1 225 ? -18.723 12.181 16.242 1.00 93.56 225 ARG A C 1
ATOM 1828 O O . ARG A 1 225 ? -17.681 11.839 16.794 1.00 93.56 225 ARG A O 1
ATOM 1835 N N . CYS A 1 226 ? -19.630 11.320 15.797 1.00 96.56 226 CYS A N 1
ATOM 1836 C CA . CYS A 1 226 ? -19.440 9.877 15.764 1.00 96.56 226 CYS A CA 1
ATOM 1837 C C . CYS A 1 226 ? -19.074 9.440 14.348 1.00 96.56 226 CYS A C 1
ATOM 1839 O O . CYS A 1 226 ? -19.691 9.887 13.378 1.00 96.56 226 CYS A O 1
ATOM 1841 N N . LEU A 1 227 ? -18.079 8.569 14.245 1.00 97.50 227 LEU A N 1
ATOM 1842 C CA . LEU A 1 227 ? -17.644 7.934 13.015 1.00 97.50 227 LEU A CA 1
ATOM 1843 C C . LEU A 1 227 ? -17.720 6.416 13.201 1.00 97.50 227 LEU A C 1
ATOM 1845 O O . LEU A 1 227 ? -17.369 5.901 14.260 1.00 97.50 227 LEU A O 1
ATOM 1849 N N . THR A 1 228 ? -18.162 5.693 12.182 1.00 97.56 228 THR A N 1
ATOM 1850 C CA . THR A 1 228 ? -18.214 4.224 12.173 1.00 97.56 228 THR A CA 1
ATOM 1851 C C . THR A 1 228 ? -17.483 3.677 10.954 1.00 97.56 228 THR A C 1
ATOM 1853 O O . THR A 1 228 ? -17.069 4.438 10.077 1.00 97.56 228 THR A O 1
ATOM 1856 N N . SER A 1 229 ? -17.233 2.370 10.930 1.00 97.50 229 SER A N 1
ATOM 1857 C CA . SER A 1 229 ? -16.614 1.713 9.784 1.00 97.50 229 SER A CA 1
ATOM 1858 C C . SER A 1 229 ? -16.927 0.225 9.758 1.00 97.50 229 SER A C 1
ATOM 1860 O O . SER A 1 229 ? -16.964 -0.449 10.794 1.00 97.50 229 SER A O 1
ATOM 1862 N N . LYS A 1 230 ? -17.066 -0.296 8.540 1.00 97.19 230 LYS A N 1
ATOM 1863 C CA . LYS A 1 230 ? -17.112 -1.736 8.243 1.00 97.19 230 LYS A CA 1
ATOM 1864 C C . LYS A 1 230 ? -15.721 -2.353 8.066 1.00 97.19 230 LYS A C 1
ATOM 1866 O O . LYS A 1 230 ? -15.603 -3.562 7.933 1.00 97.19 230 LYS A O 1
ATOM 1871 N N . LEU A 1 231 ? -14.673 -1.530 8.044 1.00 96.12 231 LEU A N 1
ATOM 1872 C CA . LEU A 1 231 ? -13.276 -1.954 7.916 1.00 96.12 231 LEU A CA 1
ATOM 1873 C C . LEU A 1 231 ? -12.618 -2.026 9.294 1.00 96.12 231 LEU A C 1
ATOM 1875 O O . LEU A 1 231 ? -13.039 -1.319 10.208 1.00 96.12 231 LEU A O 1
ATOM 1879 N N . VAL A 1 232 ? -11.541 -2.804 9.427 1.00 96.69 232 VAL A N 1
ATOM 1880 C CA . VAL A 1 232 ? -10.751 -2.854 10.666 1.00 96.69 232 VAL A CA 1
ATOM 1881 C C . VAL A 1 232 ? -9.382 -2.241 10.440 1.00 96.69 232 VAL A C 1
ATOM 1883 O O . VAL A 1 232 ? -8.572 -2.757 9.675 1.00 96.69 232 VAL A O 1
ATOM 1886 N N . ARG A 1 233 ? -9.094 -1.167 11.170 1.00 97.12 233 ARG A N 1
ATOM 1887 C CA . ARG A 1 233 ? -7.781 -0.523 11.222 1.00 97.12 233 ARG A CA 1
ATOM 1888 C C . ARG A 1 233 ? -7.384 -0.305 12.666 1.00 97.12 233 ARG A C 1
ATOM 1890 O O . ARG A 1 233 ? -8.222 -0.017 13.517 1.00 97.12 233 ARG A O 1
ATOM 1897 N N . ARG A 1 234 ? -6.087 -0.402 12.949 1.00 96.50 234 ARG A N 1
ATOM 1898 C CA . ARG A 1 234 ? -5.560 -0.048 14.266 1.00 96.50 234 ARG A CA 1
ATOM 1899 C C . ARG A 1 234 ? -5.523 1.462 14.446 1.00 96.50 234 ARG A C 1
ATOM 1901 O O . ARG A 1 234 ? -5.893 1.919 15.512 1.00 96.50 234 ARG A O 1
ATOM 1908 N N . GLY A 1 235 ? -5.098 2.223 13.447 1.00 96.25 235 GLY A N 1
ATOM 1909 C CA . GLY A 1 235 ? -4.994 3.676 13.523 1.00 96.25 235 GLY A CA 1
ATOM 1910 C C . GLY A 1 235 ? -3.830 4.176 14.381 1.00 96.25 235 GLY A C 1
ATOM 1911 O O . GLY A 1 235 ? -2.799 3.508 14.486 1.00 96.25 235 GLY A O 1
ATOM 1912 N N . SER A 1 236 ? -3.976 5.360 14.977 1.00 96.06 236 SER A N 1
ATOM 1913 C CA . SER A 1 236 ? -2.891 6.042 15.691 1.00 96.06 236 SER A CA 1
ATOM 1914 C C . SER A 1 236 ? -3.377 6.937 16.832 1.00 96.06 236 SER A C 1
ATOM 1916 O O . SER A 1 236 ? -4.565 7.223 16.968 1.00 96.06 236 SER A O 1
ATOM 1918 N N . HIS A 1 237 ? -2.438 7.388 17.661 1.00 96.38 237 HIS A N 1
ATOM 1919 C CA . HIS A 1 237 ? -2.724 8.307 18.756 1.00 96.38 237 HIS A CA 1
ATOM 1920 C C . HIS A 1 237 ? -3.213 9.668 18.235 1.00 96.38 237 HIS A C 1
ATOM 1922 O O . HIS A 1 237 ? -2.527 10.328 17.449 1.00 96.38 237 HIS A O 1
ATOM 1928 N N . LYS A 1 238 ? -4.360 10.123 18.747 1.00 96.81 238 LYS A N 1
ATOM 1929 C CA . LYS A 1 238 ? -4.957 11.428 18.447 1.00 96.81 238 LYS A CA 1
ATOM 1930 C C . LYS A 1 238 ? -5.709 11.949 19.679 1.00 96.81 238 LYS A C 1
ATOM 1932 O O . LYS A 1 238 ? -6.769 11.413 20.010 1.00 96.81 238 LYS A O 1
ATOM 1937 N N . PRO A 1 239 ? -5.193 12.994 20.352 1.00 97.25 239 PRO A N 1
ATOM 1938 C CA . PRO A 1 239 ? -5.811 13.526 21.560 1.00 97.25 239 PRO A CA 1
ATOM 1939 C C . PRO A 1 239 ? -7.274 13.922 21.360 1.00 97.25 239 PRO A C 1
ATOM 1941 O O . PRO A 1 239 ? -7.613 14.582 20.376 1.00 97.25 239 PRO A O 1
ATOM 1944 N N . GLY A 1 240 ? -8.126 13.561 22.319 1.00 95.75 240 GLY A N 1
ATOM 1945 C CA . GLY A 1 240 ? -9.546 13.921 22.322 1.00 95.75 240 GLY A CA 1
ATOM 1946 C C . GLY A 1 240 ? -10.454 13.032 21.466 1.00 95.75 240 GLY A C 1
ATOM 1947 O O . GLY A 1 240 ? -11.659 13.284 21.434 1.00 95.75 240 GLY A O 1
ATOM 1948 N N . VAL A 1 241 ? -9.910 11.995 20.820 1.00 97.38 241 VAL A N 1
ATOM 1949 C CA . VAL A 1 241 ? -10.688 10.965 20.117 1.00 97.38 241 VAL A CA 1
ATOM 1950 C C . VAL A 1 241 ? -10.723 9.693 20.955 1.00 97.38 241 VAL A C 1
ATOM 1952 O O . VAL A 1 241 ? -9.712 9.292 21.527 1.00 97.38 241 VAL A O 1
ATOM 1955 N N . ILE A 1 242 ? -11.887 9.054 21.042 1.00 97.62 242 ILE A N 1
ATOM 1956 C CA . ILE A 1 242 ? -12.046 7.738 21.667 1.00 97.62 242 ILE A CA 1
ATOM 1957 C C . ILE A 1 242 ? -12.476 6.753 20.588 1.00 97.62 242 ILE A C 1
ATOM 1959 O O . ILE A 1 242 ? -13.515 6.948 19.959 1.00 97.62 242 ILE A O 1
ATOM 1963 N N . SER A 1 243 ? -11.700 5.692 20.395 1.00 97.81 243 SER A N 1
ATOM 1964 C CA . SER A 1 243 ? -11.973 4.653 19.398 1.00 97.81 243 SER A CA 1
ATOM 1965 C C . SER A 1 243 ? -12.364 3.336 20.048 1.00 97.81 243 SER A C 1
ATOM 1967 O O . SER A 1 243 ? -11.914 3.008 21.139 1.00 97.81 243 SER A O 1
ATOM 1969 N N . GLY A 1 244 ? -13.179 2.536 19.375 1.00 97.88 244 GLY A N 1
ATOM 1970 C CA . GLY A 1 244 ? -13.478 1.180 19.810 1.00 97.88 244 GLY A CA 1
ATOM 1971 C C . GLY A 1 244 ? -13.640 0.225 18.643 1.00 97.88 244 GLY A C 1
ATOM 1972 O O . GLY A 1 244 ? -13.959 0.621 17.522 1.00 97.88 244 GLY A O 1
ATOM 1973 N N . TRP A 1 245 ? -13.411 -1.050 18.934 1.00 98.25 245 TRP A N 1
ATOM 1974 C CA . TRP A 1 245 ? -13.531 -2.145 17.983 1.00 98.25 245 TRP A CA 1
ATOM 1975 C C . TRP A 1 245 ? -14.545 -3.167 18.489 1.00 98.25 245 TRP A C 1
ATOM 1977 O O . TRP A 1 245 ? -14.562 -3.535 19.667 1.00 98.25 245 TRP A O 1
ATOM 1987 N N . MET A 1 246 ? -15.383 -3.665 17.584 1.00 97.44 246 MET A N 1
ATOM 1988 C CA . MET A 1 246 ? -16.390 -4.687 17.861 1.00 97.44 246 MET A CA 1
ATOM 1989 C C . MET A 1 246 ? -15.718 -6.065 17.907 1.00 97.44 246 MET A C 1
ATOM 1991 O O . MET A 1 246 ? -15.908 -6.893 17.020 1.00 97.44 246 MET A O 1
ATOM 1995 N N . ALA A 1 247 ? -14.897 -6.299 18.936 1.00 95.19 247 ALA A N 1
ATOM 1996 C CA . ALA A 1 247 ? -13.974 -7.434 19.024 1.00 95.19 247 ALA A CA 1
ATOM 1997 C C . ALA A 1 247 ? -14.626 -8.802 18.751 1.00 95.19 247 ALA A C 1
ATOM 1999 O O . ALA A 1 247 ? -14.040 -9.630 18.061 1.00 95.19 247 ALA A O 1
ATOM 2000 N N . GLU A 1 248 ? -15.849 -9.039 19.236 1.00 94.94 248 GLU A N 1
ATOM 2001 C CA . GLU A 1 248 ? -16.576 -10.287 18.968 1.00 94.94 248 GLU A CA 1
ATOM 2002 C C . GLU A 1 248 ? -16.883 -10.478 17.477 1.00 94.94 248 GLU A C 1
ATOM 2004 O O . GLU A 1 248 ? -16.660 -11.565 16.948 1.00 94.94 248 GLU A O 1
ATOM 2009 N N . ARG A 1 249 ? -17.317 -9.419 16.783 1.00 96.56 249 ARG A N 1
ATOM 2010 C CA . ARG A 1 249 ? -17.578 -9.449 15.334 1.00 96.56 249 ARG A CA 1
ATOM 2011 C C . ARG A 1 249 ? -16.287 -9.626 14.548 1.00 96.56 249 ARG A C 1
ATOM 2013 O O . ARG A 1 249 ? -16.226 -10.446 13.643 1.00 96.56 249 ARG A O 1
ATOM 2020 N N . ILE A 1 250 ? -15.228 -8.921 14.939 1.00 97.62 250 ILE A N 1
ATOM 2021 C CA . ILE A 1 250 ? -13.909 -9.061 14.309 1.00 97.62 250 ILE A CA 1
ATOM 2022 C C . ILE A 1 250 ? -13.400 -10.500 14.452 1.00 97.62 250 ILE A C 1
ATOM 2024 O O . ILE A 1 250 ? -12.922 -11.084 13.485 1.00 97.62 250 ILE A O 1
ATOM 2028 N N . ASN A 1 251 ? -13.555 -11.108 15.631 1.00 96.62 251 ASN A N 1
ATOM 2029 C CA . ASN A 1 251 ? -13.179 -12.503 15.853 1.00 96.62 251 ASN A CA 1
ATOM 2030 C C . ASN A 1 251 ? -14.024 -13.480 15.021 1.00 96.62 251 ASN A C 1
ATOM 2032 O O . ASN A 1 251 ? -13.490 -14.493 14.575 1.00 96.62 251 ASN A O 1
ATOM 2036 N N . GLN A 1 252 ? -15.308 -13.185 14.788 1.00 96.81 252 GLN A N 1
ATOM 2037 C CA . GLN A 1 252 ? -16.153 -13.966 13.877 1.00 96.81 252 GLN A CA 1
ATOM 2038 C C . GLN A 1 252 ? -15.640 -13.877 12.436 1.00 96.81 252 GLN A C 1
ATOM 2040 O O . GLN A 1 252 ? -15.409 -14.917 11.828 1.00 96.81 252 GLN A O 1
ATOM 2045 N N . VAL A 1 253 ? -15.341 -12.673 11.934 1.00 96.88 253 VAL A N 1
ATOM 2046 C CA . VAL A 1 253 ? -14.762 -12.478 10.590 1.00 96.88 253 VAL A CA 1
ATOM 2047 C C . VAL A 1 253 ? -13.431 -13.225 10.444 1.00 96.88 253 VAL A C 1
ATOM 2049 O O . VAL A 1 253 ? -13.208 -13.926 9.461 1.00 96.88 253 VAL A O 1
ATOM 2052 N N . VAL A 1 254 ? -12.548 -13.139 11.444 1.00 97.56 254 VAL A N 1
ATOM 2053 C CA . VAL A 1 254 ? -11.272 -13.879 11.457 1.00 97.56 254 VAL A CA 1
ATOM 2054 C C . VAL A 1 254 ? -11.500 -15.395 11.438 1.00 97.56 254 VAL A C 1
ATOM 2056 O O . VAL A 1 254 ? -10.778 -16.116 10.749 1.00 97.56 254 VAL A O 1
ATOM 2059 N N . ALA A 1 255 ? -12.498 -15.894 12.172 1.00 97.38 255 ALA A N 1
ATOM 2060 C CA . ALA A 1 255 ? -12.840 -17.314 12.181 1.00 97.38 255 ALA A CA 1
ATOM 2061 C C . ALA A 1 255 ? -13.415 -17.786 10.834 1.00 97.38 255 ALA A C 1
ATOM 2063 O O . ALA A 1 255 ? -13.099 -18.892 10.399 1.00 97.38 255 ALA A O 1
ATOM 2064 N N . GLU A 1 256 ? -14.212 -16.948 10.167 1.00 96.50 256 GLU A N 1
ATOM 2065 C CA . GLU A 1 256 ? -14.761 -17.211 8.832 1.00 96.50 256 GLU A CA 1
ATOM 2066 C C . GLU A 1 256 ? -13.677 -17.229 7.749 1.00 96.50 256 GLU A C 1
ATOM 2068 O O . GLU A 1 256 ? -13.691 -18.108 6.887 1.00 96.50 256 GLU A O 1
ATOM 2073 N N . LEU A 1 257 ? -12.707 -16.308 7.816 1.00 96.50 257 LEU A N 1
ATOM 2074 C CA . LEU A 1 257 ? -11.542 -16.303 6.924 1.00 96.50 257 LEU A CA 1
ATOM 2075 C C . LEU A 1 257 ? -10.658 -17.542 7.122 1.00 96.50 257 LEU A C 1
ATOM 2077 O O . LEU A 1 257 ? -10.071 -18.044 6.163 1.00 96.50 257 LEU A O 1
ATOM 2081 N N . GLY A 1 258 ? -10.578 -18.045 8.357 1.00 96.19 258 GLY A N 1
ATOM 2082 C CA . GLY A 1 258 ? -9.914 -19.300 8.684 1.00 96.19 258 GLY A CA 1
ATOM 2083 C C . GLY A 1 258 ? -8.404 -19.314 8.389 1.00 96.19 258 GLY A C 1
ATOM 2084 O O . GLY A 1 258 ? -7.771 -18.272 8.179 1.00 96.19 258 GLY A O 1
ATOM 2085 N N . PRO A 1 259 ? -7.771 -20.500 8.418 1.00 95.56 259 PRO A N 1
ATOM 2086 C CA . PRO A 1 259 ? -6.379 -20.652 8.020 1.00 95.56 259 PRO A CA 1
ATOM 2087 C C . PRO A 1 259 ? -6.226 -20.548 6.496 1.00 95.56 259 PRO A C 1
ATOM 2089 O O . PRO A 1 259 ? -7.087 -20.984 5.736 1.00 95.56 259 PRO A O 1
ATOM 2092 N N . CYS A 1 260 ? -5.070 -20.067 6.041 1.00 95.19 260 CYS A N 1
ATOM 2093 C CA . CYS A 1 260 ? -4.727 -20.109 4.616 1.00 95.19 260 CYS A CA 1
ATOM 2094 C C . CYS A 1 260 ? -4.180 -21.488 4.267 1.00 95.19 260 CYS A C 1
ATOM 2096 O O . CYS A 1 260 ? -3.136 -21.873 4.799 1.00 95.19 260 CYS A O 1
ATOM 2098 N N . GLN A 1 261 ? -4.899 -22.201 3.399 1.00 91.25 261 GLN A N 1
ATOM 2099 C CA . GLN A 1 261 ? -4.469 -23.484 2.837 1.00 91.25 261 GLN A CA 1
ATOM 2100 C C . GLN A 1 261 ? -3.300 -23.286 1.869 1.00 91.25 261 GLN A C 1
ATOM 2102 O O . GLN A 1 261 ? -2.302 -23.991 1.967 1.00 91.25 261 GLN A O 1
ATOM 2107 N N . ASP A 1 262 ? -3.407 -22.263 1.020 1.00 93.50 262 ASP A N 1
ATOM 2108 C CA . ASP A 1 262 ? -2.389 -21.852 0.062 1.00 93.50 262 ASP A CA 1
ATOM 2109 C C . ASP A 1 262 ? -2.029 -20.375 0.252 1.00 93.50 262 ASP A C 1
ATOM 2111 O O . ASP A 1 262 ? -2.806 -19.580 0.793 1.00 93.50 262 ASP A O 1
ATOM 2115 N N . ILE A 1 263 ? -0.830 -20.006 -0.203 1.00 95.88 263 ILE A N 1
ATOM 2116 C CA . ILE A 1 263 ? -0.399 -18.609 -0.268 1.00 95.88 263 ILE A CA 1
ATOM 2117 C C . ILE A 1 263 ? -0.872 -18.024 -1.593 1.00 95.88 263 ILE A C 1
ATOM 2119 O O . ILE A 1 263 ? -0.515 -18.530 -2.660 1.00 95.88 263 ILE A O 1
ATOM 2123 N N . ASN A 1 264 ? -1.604 -16.917 -1.524 1.00 97.44 264 ASN A N 1
ATOM 2124 C CA . ASN A 1 264 ? -2.018 -16.184 -2.708 1.00 97.44 264 ASN A CA 1
ATOM 2125 C C . ASN A 1 264 ? -0.889 -15.259 -3.163 1.00 97.44 264 ASN A C 1
ATOM 2127 O O . ASN A 1 264 ? -0.425 -14.411 -2.404 1.00 97.44 264 ASN A O 1
ATOM 2131 N N . TRP A 1 265 ? -0.472 -15.389 -4.417 1.00 97.56 265 TRP A N 1
ATOM 2132 C CA . TRP A 1 265 ? 0.532 -14.521 -5.025 1.00 97.56 265 TRP A CA 1
ATOM 2133 C C . TRP A 1 265 ? -0.088 -13.705 -6.153 1.00 97.56 265 TRP A C 1
ATOM 2135 O O . TRP A 1 265 ? -1.067 -14.116 -6.780 1.00 97.56 265 TRP A O 1
ATOM 2145 N N . ILE A 1 266 ? 0.493 -12.541 -6.427 1.00 97.62 266 ILE A N 1
ATOM 2146 C CA . ILE A 1 266 ? 0.243 -11.828 -7.679 1.00 97.62 266 ILE A CA 1
ATOM 2147 C C . ILE A 1 266 ? 1.055 -12.516 -8.778 1.00 97.62 266 ILE A C 1
ATOM 2149 O O . ILE A 1 266 ? 2.256 -12.731 -8.618 1.00 97.62 266 ILE A O 1
ATOM 2153 N N . HIS A 1 267 ? 0.394 -12.864 -9.875 1.00 92.12 267 HIS A N 1
ATOM 2154 C CA . HIS A 1 267 ? 0.975 -13.545 -11.032 1.00 92.12 267 HIS A CA 1
ATOM 2155 C C . HIS A 1 267 ? 0.801 -12.685 -12.299 1.00 92.12 267 HIS A C 1
ATOM 2157 O O . HIS A 1 267 ? -0.077 -11.818 -12.281 1.00 92.12 267 HIS A O 1
ATOM 2163 N N . PRO A 1 268 ? 1.626 -12.897 -13.348 1.00 81.12 268 PRO A N 1
ATOM 2164 C CA . PRO A 1 268 ? 1.483 -12.253 -14.660 1.00 81.12 268 PRO A CA 1
ATOM 2165 C C . PRO A 1 268 ? 0.088 -12.366 -15.279 1.00 81.12 268 PRO A C 1
ATOM 2167 O O . PRO A 1 268 ? -0.559 -13.424 -15.090 1.00 81.12 268 PRO A O 1
#

InterPro domains:
  IPR003378 Fringe-like, glycosyltransferase domain [PF02434] (9-102)
  IPR026050 C1GALT1/C1GALT1-specific chaperone 1 [PTHR23033] (9-169)

Secondary structure (DSSP, 8-state):
-HHHHHH-SS-SEEEE--TT-EE-HHHHHHHHTTS-TTS--EEE-EEEETTEEEE-STT-EEEEHHHHHHHHHHHHT-HHHHHHHHHT-S-HHHHHHHHHHHTT--EEE-TTTS-SS-TTT--SSS-BTTB-GGGSPP-EE-S--HHHHHHHHHHHHHHHHH-SSPPP-HHHHIIIIIGGG--SSEEEEE----EEESS--SHHHHHHHHHHSTT--EEEEETTEEEEESS----EEEEEEEEEE-HHHHHHHHHHH---SS------

Radius of gyration: 21.03 Å; chains: 1; bounding box: 53×44×53 Å

Organism: Aspergillus terreus (strain NIH 2624 / FGSC A1156) (NCBI:txid341663)

Sequence (268 aa):
MHETLKARDDAAWYFFMETDTYVQWANLLNWLMRFNPDEPFYLGNQMQIGDVIFAHGGSGFVLSQPALKRVVDYHSTRVAEWDTYTDHHWAGDCVLGKALQDAGVGLLWSWPMMQGSNPWFFDYLSPAFGKTPWCYPPVTYHHMTPEGVQAMWDFEQMQSRQDREANVLYRDVFQTLIQPRLSQNEPDWDNESPDVTEGVASVADCQAQCALDAECLQYSYEPGRCLTSKLVRRGSHKPGVISGWMAERINQVVAELGPCQDINWIHP

pLDDT: mean 96.0, std 3.69, range [71.56, 98.81]